Protein AF-A0A926ZP11-F1 (afdb_monomer)

Radius of gyration: 28.02 Å; Cα contacts (8 Å, |Δi|>4): 263; chains: 1; bounding box: 89×74×42 Å

pLDDT: mean 75.13, std 22.59, range [31.0, 98.06]

Mean predicted aligned error: 20.86 Å

Structure (mmCIF, N/CA/C/O backbone):
data_AF-A0A926ZP11-F1
#
_entry.id   AF-A0A926ZP11-F1
#
loop_
_atom_site.group_PDB
_atom_site.id
_atom_site.type_symbol
_atom_site.label_atom_id
_atom_site.label_alt_id
_atom_site.label_comp_id
_atom_site.label_asym_id
_atom_site.label_entity_id
_atom_site.label_seq_id
_atom_site.pdbx_PDB_ins_code
_atom_site.Cartn_x
_atom_site.Cartn_y
_atom_site.Cartn_z
_atom_site.occupancy
_atom_site.B_iso_or_equiv
_atom_site.auth_seq_id
_atom_site.auth_comp_id
_atom_sit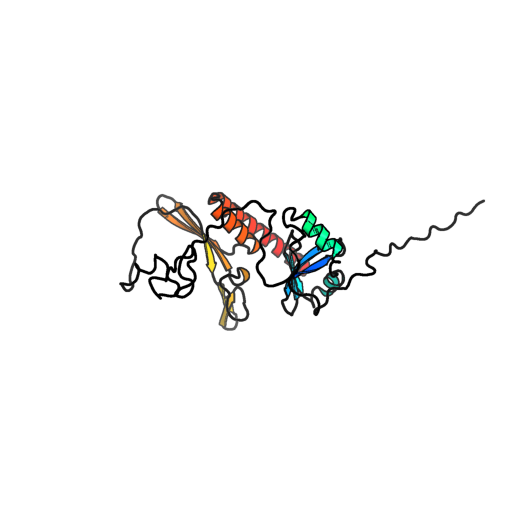e.auth_asym_id
_atom_site.auth_atom_id
_atom_site.pdbx_PDB_model_num
ATOM 1 N N . MET A 1 1 ? 50.397 -46.819 21.823 1.00 48.22 1 MET A N 1
ATOM 2 C CA . MET A 1 1 ? 49.937 -45.424 21.657 1.00 48.22 1 MET A CA 1
ATOM 3 C C . MET A 1 1 ? 49.108 -45.354 20.385 1.00 48.22 1 MET A C 1
ATOM 5 O O . MET A 1 1 ? 49.664 -45.323 19.297 1.00 48.22 1 MET A O 1
ATOM 9 N N . GLN A 1 2 ? 47.788 -45.465 20.533 1.00 38.56 2 GLN A N 1
ATOM 10 C CA . GLN A 1 2 ? 46.818 -45.358 19.441 1.00 38.56 2 GLN A CA 1
ATOM 11 C C . GLN A 1 2 ? 46.712 -43.885 19.020 1.00 38.56 2 GLN A C 1
ATOM 13 O O . GLN A 1 2 ? 46.548 -43.020 19.878 1.00 38.56 2 GLN A O 1
ATOM 18 N N . ARG A 1 3 ? 46.843 -43.594 17.721 1.00 47.97 3 ARG A N 1
ATOM 19 C CA . ARG A 1 3 ? 46.511 -42.285 17.143 1.00 47.97 3 ARG A CA 1
ATOM 20 C C . ARG A 1 3 ? 45.126 -42.387 16.513 1.00 47.97 3 ARG A C 1
ATOM 22 O O . ARG A 1 3 ? 44.893 -43.263 15.687 1.00 47.97 3 ARG A O 1
ATOM 29 N N . SER A 1 4 ? 44.233 -41.520 16.973 1.00 45.34 4 SER A N 1
ATOM 30 C CA . SER A 1 4 ? 42.847 -41.379 16.534 1.00 45.34 4 SER A CA 1
ATOM 31 C C . SER A 1 4 ? 42.739 -41.029 15.042 1.00 45.34 4 SER A C 1
ATOM 33 O O . SER A 1 4 ? 43.635 -40.355 14.525 1.00 45.34 4 SER A O 1
ATOM 35 N N . PRO A 1 5 ? 41.649 -41.414 14.351 1.00 51.47 5 PRO A N 1
ATOM 36 C CA . PRO A 1 5 ? 41.380 -40.963 12.993 1.00 51.47 5 PRO A CA 1
ATOM 37 C C . PRO A 1 5 ? 40.815 -39.536 12.988 1.00 51.47 5 PRO A C 1
ATOM 39 O O . PRO A 1 5 ? 40.089 -39.131 13.898 1.00 51.47 5 PRO A O 1
ATOM 42 N N . LEU A 1 6 ? 41.168 -38.792 11.942 1.00 44.34 6 LEU A N 1
ATOM 43 C CA . LEU A 1 6 ? 40.650 -37.465 11.629 1.00 44.34 6 LEU A CA 1
ATOM 44 C C . LEU A 1 6 ? 39.153 -37.553 11.306 1.00 44.34 6 LEU A C 1
ATOM 46 O O . LEU A 1 6 ? 38.731 -38.382 10.506 1.00 44.34 6 LEU A O 1
ATOM 50 N N . ILE A 1 7 ? 38.374 -36.690 11.954 1.00 46.78 7 ILE A N 1
ATOM 51 C CA . ILE A 1 7 ? 36.948 -36.486 11.703 1.00 46.78 7 ILE A CA 1
ATOM 52 C C . ILE A 1 7 ? 36.831 -35.715 10.385 1.00 46.78 7 ILE A C 1
ATOM 54 O O . ILE A 1 7 ? 37.244 -34.557 10.305 1.00 46.78 7 ILE A O 1
ATOM 58 N N . GLU A 1 8 ? 36.302 -36.367 9.351 1.00 43.06 8 GLU A N 1
ATOM 59 C CA . GLU A 1 8 ? 35.879 -35.703 8.121 1.00 43.06 8 GLU A CA 1
ATOM 60 C C . GLU A 1 8 ? 34.705 -34.768 8.426 1.00 43.06 8 GLU A C 1
ATOM 62 O O . GLU A 1 8 ? 33.684 -35.149 8.996 1.00 43.06 8 GLU A O 1
ATOM 67 N N . SER A 1 9 ? 34.896 -33.508 8.055 1.00 42.31 9 SER A N 1
ATOM 68 C CA . SER A 1 9 ? 33.895 -32.452 8.068 1.00 42.31 9 SER A CA 1
ATOM 69 C C . SER A 1 9 ? 32.812 -32.779 7.035 1.00 42.31 9 SER A C 1
ATOM 71 O O . SER A 1 9 ? 32.972 -32.493 5.846 1.00 42.31 9 SER A O 1
ATOM 73 N N . SER A 1 10 ? 31.706 -33.362 7.498 1.00 38.03 10 SER A N 1
ATOM 74 C CA . SER A 1 10 ? 30.470 -33.527 6.735 1.00 38.03 10 SER A CA 1
ATOM 75 C C . SER A 1 10 ? 29.995 -32.173 6.212 1.00 38.03 10 SER A C 1
ATOM 77 O O . SER A 1 10 ? 29.456 -31.348 6.947 1.00 38.03 10 SER A O 1
ATOM 79 N N . THR A 1 11 ? 30.213 -31.948 4.921 1.00 40.72 11 THR A N 1
ATOM 80 C CA . THR A 1 11 ? 29.603 -30.842 4.190 1.00 40.72 11 THR A CA 1
ATOM 81 C C . THR A 1 11 ? 28.136 -31.220 4.022 1.00 40.72 11 THR A C 1
ATOM 83 O O . THR A 1 11 ? 27.823 -32.166 3.305 1.00 40.72 11 THR A O 1
ATOM 86 N N . LEU A 1 12 ? 27.244 -30.558 4.760 1.00 37.84 12 LEU A N 1
ATOM 87 C CA . LEU A 1 12 ? 25.804 -30.694 4.570 1.00 37.84 12 LEU A CA 1
ATOM 88 C C . LEU A 1 12 ? 25.463 -30.129 3.190 1.00 37.84 12 LEU A C 1
ATOM 90 O O . LEU A 1 12 ? 25.371 -28.917 3.009 1.00 37.84 12 LEU A O 1
ATOM 94 N N . THR A 1 13 ? 25.316 -31.016 2.214 1.00 45.75 13 THR A N 1
ATOM 95 C CA . THR A 1 13 ? 24.686 -30.711 0.933 1.00 45.75 13 THR A CA 1
ATOM 96 C C . THR A 1 13 ? 23.211 -30.386 1.211 1.00 45.75 13 THR A C 1
ATOM 98 O O . THR A 1 13 ? 22.514 -31.240 1.764 1.00 45.75 13 THR A O 1
ATOM 101 N N . PRO A 1 14 ? 22.707 -29.176 0.908 1.00 43.25 14 PRO A N 1
ATOM 102 C CA . PRO A 1 14 ? 21.290 -28.876 1.075 1.00 43.25 14 PRO A CA 1
ATOM 103 C C . PRO A 1 14 ? 20.476 -29.709 0.075 1.00 43.25 14 PRO A C 1
ATOM 105 O O . PRO A 1 14 ? 20.790 -29.746 -1.112 1.00 43.25 14 PRO A O 1
ATOM 108 N N . CYS A 1 15 ? 19.432 -30.380 0.563 1.00 38.91 15 CYS A N 1
ATOM 109 C CA . CYS A 1 15 ? 18.591 -31.355 -0.145 1.00 38.91 15 CYS A CA 1
ATOM 110 C C . CYS A 1 15 ? 17.720 -30.784 -1.296 1.00 38.91 15 CYS A C 1
ATOM 112 O O . CYS A 1 15 ? 16.661 -31.334 -1.595 1.00 38.91 15 CYS A O 1
ATOM 114 N N . VAL A 1 16 ? 18.123 -29.700 -1.966 1.00 51.38 16 VAL A N 1
ATOM 115 C CA . VAL A 1 16 ? 17.329 -29.009 -3.007 1.00 51.38 16 VAL A CA 1
ATOM 116 C C . VAL A 1 16 ? 17.658 -29.549 -4.408 1.00 51.38 16 VAL A C 1
ATOM 118 O O . VAL A 1 16 ? 17.896 -28.799 -5.346 1.00 51.38 16 VAL A O 1
ATOM 121 N N . GLU A 1 17 ? 17.732 -30.870 -4.578 1.00 52.06 17 GLU A N 1
ATOM 122 C CA . GLU A 1 17 ? 18.332 -31.443 -5.797 1.00 52.06 17 GLU A CA 1
ATOM 123 C C . GLU A 1 17 ? 17.379 -31.601 -6.996 1.00 52.06 17 GLU A C 1
ATOM 125 O O . GLU A 1 17 ? 17.823 -32.018 -8.056 1.00 52.06 17 GLU A O 1
ATOM 130 N N . ASN A 1 18 ? 16.088 -31.249 -6.899 1.00 63.31 18 ASN A N 1
ATOM 131 C CA . ASN A 1 18 ? 15.135 -31.497 -8.001 1.00 63.31 18 ASN A CA 1
ATOM 132 C C . ASN A 1 18 ? 14.057 -30.423 -8.220 1.00 63.31 18 ASN A C 1
ATOM 134 O O . ASN A 1 18 ? 13.017 -30.706 -8.817 1.00 63.31 18 ASN A O 1
ATOM 138 N N . GLN A 1 19 ? 14.258 -29.193 -7.750 1.00 79.88 19 GLN A N 1
ATOM 139 C CA . GLN A 1 19 ? 13.258 -28.142 -7.945 1.00 79.88 19 GLN A CA 1
ATOM 140 C C . GLN A 1 19 ? 13.632 -27.219 -9.103 1.00 79.88 19 GLN A C 1
ATOM 142 O O . GLN A 1 19 ? 14.789 -26.850 -9.287 1.00 79.88 19 GLN A O 1
ATOM 147 N N . SER A 1 20 ? 12.636 -26.864 -9.917 1.00 90.62 20 SER A N 1
ATOM 148 C CA . SER A 1 20 ? 12.850 -25.969 -11.054 1.00 90.62 20 SER A CA 1
ATOM 149 C C . SER A 1 20 ? 13.050 -24.539 -10.546 1.00 90.62 20 SER A C 1
ATOM 151 O O . SER A 1 20 ? 12.167 -24.043 -9.846 1.00 90.62 20 SER A O 1
ATOM 153 N N . PRO A 1 21 ? 14.151 -23.852 -10.894 1.00 95.12 21 PRO A N 1
ATOM 154 C CA . PRO A 1 21 ? 14.383 -22.485 -10.445 1.00 95.12 21 PRO A CA 1
ATOM 155 C C . PRO A 1 21 ? 13.343 -21.526 -11.030 1.00 95.12 21 PRO A C 1
ATOM 157 O O . PRO A 1 21 ? 12.790 -21.749 -12.118 1.00 95.12 21 PRO A O 1
ATOM 160 N N . VAL A 1 22 ? 13.087 -20.428 -10.324 1.00 96.38 22 VAL A N 1
ATOM 161 C CA . VAL A 1 22 ? 12.205 -19.368 -10.823 1.00 96.38 22 VAL A CA 1
ATOM 162 C C . VAL A 1 22 ? 12.922 -18.584 -11.928 1.00 96.38 22 VAL A C 1
ATOM 164 O O . VAL A 1 22 ? 14.026 -18.076 -11.765 1.00 96.38 22 VAL A O 1
ATOM 167 N N . THR A 1 23 ? 12.283 -18.481 -13.089 1.00 96.12 23 THR A N 1
ATOM 168 C CA . THR A 1 23 ? 12.785 -17.806 -14.289 1.00 96.12 23 THR A CA 1
ATOM 169 C C . THR A 1 23 ? 11.733 -16.846 -14.834 1.00 96.12 23 THR A C 1
ATOM 171 O O . THR A 1 23 ? 10.536 -16.981 -14.572 1.00 96.12 23 THR A O 1
ATOM 174 N N . ARG A 1 24 ? 12.149 -15.901 -15.685 1.00 94.81 24 ARG A N 1
ATOM 175 C CA . ARG A 1 24 ? 11.224 -14.952 -16.335 1.00 94.81 24 ARG A CA 1
ATOM 176 C C . ARG A 1 24 ? 10.078 -15.640 -17.092 1.00 94.81 24 ARG A C 1
ATOM 178 O O . ARG A 1 24 ? 8.993 -15.077 -17.184 1.00 94.81 24 ARG A O 1
ATOM 185 N N . ALA A 1 25 ? 10.310 -16.842 -17.625 1.00 93.56 25 ALA A N 1
ATOM 186 C CA . ALA A 1 25 ? 9.325 -17.584 -18.410 1.00 93.56 25 ALA A CA 1
ATOM 187 C C . ALA A 1 25 ? 8.283 -18.324 -17.550 1.00 93.56 25 ALA A C 1
ATOM 189 O O . ALA A 1 25 ? 7.142 -18.496 -17.989 1.00 93.56 25 ALA A O 1
ATOM 190 N N . ASN A 1 26 ? 8.663 -18.771 -16.347 1.00 94.19 26 ASN A N 1
ATOM 191 C CA . ASN A 1 26 ? 7.790 -19.553 -15.466 1.00 94.19 26 ASN A CA 1
ATOM 192 C C . ASN A 1 26 ? 7.164 -18.731 -14.324 1.00 94.19 26 ASN A C 1
ATOM 194 O O . ASN A 1 26 ? 6.196 -19.191 -13.729 1.00 94.19 26 ASN A O 1
ATOM 198 N N . ALA A 1 27 ? 7.633 -17.504 -14.074 1.00 94.56 27 ALA A N 1
ATOM 199 C CA . ALA A 1 27 ? 7.081 -16.592 -13.073 1.00 94.56 27 ALA A CA 1
ATOM 200 C C . ALA A 1 27 ? 5.728 -15.989 -13.502 1.00 94.56 27 ALA A C 1
ATOM 202 O O . ALA A 1 27 ? 5.611 -14.796 -13.785 1.00 94.56 27 ALA A O 1
ATOM 203 N N . LYS A 1 28 ? 4.687 -16.816 -13.605 1.00 95.88 28 LYS A N 1
ATOM 204 C CA . LYS A 1 28 ? 3.332 -16.400 -13.995 1.00 95.88 28 LYS A CA 1
ATOM 205 C C . LYS A 1 28 ? 2.457 -16.198 -12.762 1.00 95.88 28 LYS A C 1
ATOM 207 O O . LYS A 1 28 ? 2.648 -16.879 -11.757 1.00 95.88 28 LYS A O 1
ATOM 212 N N . ALA A 1 29 ? 1.471 -15.308 -12.857 1.00 94.75 29 ALA A N 1
ATOM 213 C CA . ALA A 1 29 ? 0.470 -15.161 -11.805 1.00 94.75 29 ALA A CA 1
ATOM 214 C C . ALA A 1 29 ? -0.221 -16.511 -11.519 1.00 94.75 29 ALA A C 1
ATOM 216 O O . ALA A 1 29 ? -0.525 -17.256 -12.451 1.00 94.75 29 ALA A O 1
ATOM 217 N N . GLY A 1 30 ? -0.421 -16.832 -10.242 1.00 93.12 30 GLY A N 1
ATOM 218 C CA . GLY A 1 30 ? -0.944 -18.116 -9.771 1.00 93.12 30 GLY A CA 1
ATOM 219 C C . GLY A 1 30 ? 0.110 -19.213 -9.571 1.00 93.12 30 GLY A C 1
ATOM 220 O O . GLY A 1 30 ? -0.230 -20.298 -9.110 1.00 93.12 30 GLY A O 1
ATOM 221 N N . THR A 1 31 ? 1.381 -18.961 -9.897 1.00 95.69 31 THR A N 1
ATOM 222 C CA . THR A 1 31 ? 2.456 -19.947 -9.697 1.00 95.69 31 THR A CA 1
ATOM 223 C C . THR A 1 31 ? 2.900 -19.955 -8.240 1.00 95.69 31 THR A C 1
ATOM 225 O O . THR A 1 31 ? 3.228 -18.902 -7.692 1.00 95.69 31 THR A O 1
ATOM 228 N N . TYR A 1 32 ? 2.949 -21.140 -7.634 1.00 96.75 32 TYR A N 1
ATOM 229 C CA . TYR A 1 32 ? 3.482 -21.327 -6.289 1.00 96.75 32 TYR A CA 1
ATOM 230 C C . TYR A 1 32 ? 4.999 -21.477 -6.326 1.00 96.75 32 TYR A C 1
ATOM 232 O O . TYR A 1 32 ? 5.550 -22.193 -7.167 1.00 96.75 32 TYR A O 1
ATOM 240 N N . ILE A 1 33 ? 5.668 -20.809 -5.397 1.00 97.31 33 ILE A N 1
ATOM 241 C CA . ILE A 1 33 ? 7.117 -20.837 -5.234 1.00 97.31 33 ILE A CA 1
ATOM 242 C C . ILE A 1 33 ? 7.471 -21.096 -3.775 1.00 97.31 33 ILE A C 1
ATOM 244 O O . ILE A 1 33 ? 6.656 -20.851 -2.885 1.00 97.31 33 ILE A O 1
ATOM 248 N N . ILE A 1 34 ? 8.687 -21.570 -3.542 1.00 96.50 34 ILE A N 1
ATOM 249 C CA . ILE A 1 34 ? 9.264 -21.682 -2.209 1.00 96.50 34 ILE A CA 1
ATOM 250 C C . ILE A 1 34 ? 10.595 -20.945 -2.120 1.00 96.50 34 ILE A C 1
ATOM 252 O O . ILE A 1 34 ? 11.277 -20.756 -3.131 1.00 96.50 34 ILE A O 1
ATOM 256 N N . ASP A 1 35 ? 10.940 -20.518 -0.910 1.00 95.25 35 ASP A N 1
ATOM 257 C CA . ASP A 1 35 ? 12.260 -19.980 -0.587 1.00 95.25 35 ASP A CA 1
ATOM 258 C C . ASP A 1 35 ? 13.198 -21.066 -0.024 1.00 95.25 35 ASP A C 1
ATOM 260 O O . ASP A 1 35 ? 12.814 -22.221 0.173 1.00 95.25 35 ASP A O 1
ATOM 264 N N . ASN A 1 36 ? 14.436 -20.676 0.289 1.00 91.31 36 ASN A N 1
ATOM 265 C CA . ASN A 1 36 ? 15.428 -21.548 0.932 1.00 91.31 36 ASN A CA 1
ATOM 266 C C . ASN A 1 36 ? 15.005 -22.056 2.324 1.00 91.31 36 ASN A C 1
ATOM 268 O O . ASN A 1 36 ? 15.626 -22.978 2.849 1.00 91.31 36 ASN A O 1
ATOM 272 N N . SER A 1 37 ? 13.990 -21.440 2.932 1.00 91.25 37 SER A N 1
ATOM 273 C CA . SER A 1 37 ? 13.428 -21.822 4.228 1.00 91.25 37 SER A CA 1
ATOM 274 C C . SER A 1 37 ? 12.195 -22.722 4.081 1.00 91.25 37 SER A C 1
ATOM 276 O O . SER A 1 37 ? 11.518 -22.972 5.075 1.00 91.25 37 SER A O 1
ATOM 278 N N . GLU A 1 38 ? 11.879 -23.169 2.858 1.00 89.75 38 GLU A N 1
ATOM 279 C CA . GLU A 1 38 ? 10.673 -23.933 2.504 1.00 89.75 38 GLU A CA 1
ATOM 280 C C . GLU A 1 38 ? 9.349 -23.204 2.802 1.00 89.75 38 GLU A C 1
ATOM 282 O O . GLU A 1 38 ? 8.284 -23.819 2.886 1.00 89.75 38 GLU A O 1
ATOM 287 N N . SER A 1 39 ? 9.383 -21.877 2.926 1.00 92.38 39 SER A N 1
ATOM 288 C CA . SER A 1 39 ? 8.174 -21.060 3.033 1.00 92.38 39 SER A CA 1
ATOM 289 C C . SER A 1 39 ? 7.462 -21.050 1.689 1.00 92.38 39 SER A C 1
ATOM 291 O O . SER A 1 39 ? 8.106 -20.872 0.661 1.00 92.38 39 SER A O 1
ATOM 293 N N . LEU A 1 40 ? 6.138 -21.214 1.678 1.00 94.94 40 LEU A N 1
ATOM 294 C CA . LEU A 1 40 ? 5.341 -21.187 0.452 1.00 94.94 40 LEU A CA 1
ATOM 295 C C . LEU A 1 40 ? 4.867 -19.763 0.143 1.00 94.94 40 LEU A C 1
ATOM 297 O O . LEU A 1 40 ? 4.352 -19.068 1.017 1.00 94.94 40 LEU A O 1
ATOM 301 N N . GLY A 1 41 ? 4.986 -19.355 -1.116 1.00 96.44 41 GLY A N 1
ATOM 302 C CA . GLY A 1 41 ? 4.420 -18.114 -1.633 1.00 96.44 41 GLY A CA 1
ATOM 303 C C . GLY A 1 41 ? 3.722 -18.323 -2.972 1.00 96.44 41 GLY A C 1
ATOM 304 O O . GLY A 1 41 ? 3.966 -19.306 -3.672 1.00 96.44 41 GLY A O 1
ATOM 305 N N . ILE A 1 42 ? 2.850 -17.389 -3.345 1.00 97.31 42 ILE A N 1
ATOM 306 C CA . ILE A 1 42 ? 2.179 -17.372 -4.648 1.00 97.31 42 ILE A CA 1
ATOM 307 C C . ILE A 1 42 ? 2.513 -16.090 -5.404 1.00 97.31 42 ILE A C 1
ATOM 309 O O . ILE A 1 42 ? 2.416 -14.982 -4.876 1.00 97.31 42 ILE A O 1
ATOM 313 N N . ILE A 1 43 ? 2.898 -16.223 -6.671 1.00 97.38 43 ILE A N 1
ATOM 314 C CA . ILE A 1 43 ? 3.099 -15.070 -7.547 1.00 97.38 43 ILE A CA 1
ATOM 315 C C . ILE A 1 43 ? 1.725 -14.473 -7.859 1.00 97.38 43 ILE A C 1
ATOM 317 O O . ILE A 1 43 ? 0.927 -15.086 -8.564 1.00 97.38 43 ILE A O 1
ATOM 321 N N . LYS A 1 44 ? 1.437 -13.267 -7.370 1.00 96.50 44 LYS A N 1
ATOM 322 C CA . LYS A 1 44 ? 0.176 -12.561 -7.658 1.00 96.50 44 LYS A CA 1
ATOM 323 C C . LYS A 1 44 ? 0.211 -11.839 -8.991 1.00 96.50 44 LYS A C 1
ATOM 325 O O . LYS A 1 44 ? -0.788 -11.802 -9.702 1.00 96.50 44 LYS A O 1
ATOM 330 N N . GLN A 1 45 ? 1.361 -11.267 -9.338 1.00 94.56 45 GLN A N 1
ATOM 331 C CA . GLN A 1 45 ? 1.487 -10.432 -10.525 1.00 94.56 45 GLN A CA 1
ATOM 332 C C . GLN A 1 45 ? 2.886 -10.528 -11.130 1.00 94.56 45 GLN A C 1
ATOM 334 O O . GLN A 1 45 ? 3.884 -10.481 -10.415 1.00 94.56 45 GLN A O 1
ATOM 339 N N . ASN A 1 46 ? 2.958 -10.607 -12.459 1.00 94.31 46 ASN A N 1
ATOM 340 C CA . ASN A 1 46 ? 4.195 -10.433 -13.218 1.00 94.31 46 ASN A CA 1
ATOM 341 C C . ASN A 1 46 ? 4.221 -9.009 -13.800 1.00 94.31 46 ASN A C 1
ATOM 343 O O . ASN A 1 46 ? 3.257 -8.584 -14.436 1.00 94.31 46 ASN A O 1
ATOM 347 N N . LEU A 1 47 ? 5.304 -8.271 -13.552 1.00 92.81 47 LEU A N 1
ATOM 348 C CA . LEU A 1 47 ? 5.479 -6.863 -13.930 1.00 92.81 47 LEU A CA 1
ATOM 349 C C . LEU A 1 47 ? 6.399 -6.680 -15.155 1.00 92.81 47 LEU A C 1
ATOM 351 O O . LEU A 1 47 ? 6.735 -5.556 -15.518 1.00 92.81 47 LEU A O 1
ATOM 355 N N . GLY A 1 48 ? 6.877 -7.767 -15.765 1.00 92.25 48 GLY A N 1
ATOM 356 C CA . GLY A 1 48 ? 7.869 -7.762 -16.846 1.00 92.25 48 GLY A CA 1
ATOM 357 C C . GLY A 1 48 ? 9.304 -7.554 -16.349 1.00 92.25 48 GLY A C 1
ATOM 358 O O . GLY A 1 48 ? 10.180 -8.366 -16.638 1.00 92.25 48 GLY A O 1
ATOM 359 N N . PHE A 1 49 ? 9.546 -6.518 -15.540 1.00 93.38 49 PHE A N 1
ATOM 360 C CA . PHE A 1 49 ? 10.847 -6.251 -14.897 1.00 93.38 49 PHE A CA 1
ATOM 361 C C . PHE A 1 49 ? 11.018 -6.955 -13.537 1.00 93.38 49 PHE A C 1
ATOM 363 O O . PHE A 1 49 ? 12.089 -6.913 -12.931 1.00 93.38 49 PHE A O 1
ATOM 370 N N . GLY A 1 50 ? 9.971 -7.620 -13.058 1.00 95.88 50 GLY A N 1
ATOM 371 C CA . GLY A 1 50 ? 9.930 -8.288 -11.766 1.00 95.88 50 GLY A CA 1
ATOM 372 C C . GLY A 1 50 ? 8.602 -9.005 -11.559 1.00 95.88 50 GLY A C 1
ATOM 373 O O . GLY A 1 50 ? 7.817 -9.155 -12.499 1.00 95.88 50 GLY A O 1
ATOM 374 N N . PHE A 1 51 ? 8.334 -9.426 -10.331 1.00 98.06 51 PHE A N 1
ATOM 375 C CA . PHE A 1 51 ? 7.077 -10.060 -9.948 1.00 98.06 51 PHE A CA 1
ATOM 376 C C . PHE A 1 51 ? 6.758 -9.808 -8.471 1.00 98.06 51 PHE A C 1
ATOM 378 O O . PHE A 1 51 ? 7.642 -9.521 -7.664 1.00 98.06 51 PHE A O 1
ATOM 385 N N . VAL A 1 52 ? 5.473 -9.885 -8.133 1.00 97.25 52 VAL A N 1
ATOM 386 C CA . VAL A 1 52 ? 4.952 -9.721 -6.772 1.00 97.25 52 VAL A CA 1
ATOM 387 C C . VAL A 1 52 ? 4.576 -11.089 -6.225 1.00 97.25 52 VAL A C 1
ATOM 389 O O . VAL A 1 52 ? 3.829 -11.823 -6.877 1.00 97.25 52 VAL A O 1
ATOM 392 N N . VAL A 1 53 ? 5.079 -11.417 -5.038 1.00 97.88 53 VAL A N 1
ATOM 393 C CA . VAL A 1 53 ? 4.810 -12.667 -4.323 1.00 97.88 53 VAL A CA 1
ATOM 394 C C . VAL A 1 53 ? 4.074 -12.351 -3.034 1.00 97.88 53 VAL A C 1
ATOM 396 O O . VAL A 1 53 ? 4.488 -11.474 -2.276 1.00 97.88 53 VAL A O 1
ATOM 399 N N . ASP A 1 54 ? 3.009 -13.095 -2.782 1.00 96.56 54 ASP A N 1
ATOM 400 C CA . ASP A 1 54 ? 2.316 -13.133 -1.503 1.00 96.56 54 ASP A CA 1
ATOM 401 C C . ASP A 1 54 ? 2.750 -14.383 -0.745 1.00 96.56 54 ASP A C 1
ATOM 403 O O . ASP A 1 54 ? 2.523 -15.506 -1.193 1.00 96.56 54 ASP A O 1
ATOM 407 N N . TRP A 1 55 ? 3.424 -14.171 0.381 1.00 94.94 55 TRP A N 1
ATOM 408 C CA . TRP A 1 55 ? 3.915 -15.223 1.269 1.00 94.94 55 TRP A CA 1
ATOM 409 C C . TRP A 1 55 ? 2.915 -15.542 2.385 1.00 94.94 55 TRP A C 1
ATOM 411 O O . TRP A 1 55 ? 3.312 -16.031 3.443 1.00 94.94 55 TRP A O 1
ATOM 421 N N . PHE A 1 56 ? 1.640 -15.169 2.212 1.00 88.81 56 PHE A N 1
ATOM 422 C CA . PHE A 1 56 ? 0.516 -15.346 3.148 1.00 88.81 56 PHE A CA 1
ATOM 423 C C . PHE A 1 56 ? 0.654 -14.622 4.499 1.00 88.81 56 PHE A C 1
ATOM 425 O O . PHE A 1 56 ? -0.310 -14.480 5.245 1.00 88.81 56 PHE A O 1
ATOM 432 N N . SER A 1 57 ? 1.846 -14.122 4.807 1.00 86.81 57 SER A N 1
ATOM 433 C CA . SER A 1 57 ? 2.164 -13.251 5.937 1.00 86.81 57 SER A CA 1
ATOM 434 C C . SER A 1 57 ? 2.449 -11.817 5.491 1.00 86.81 57 SER A C 1
ATOM 436 O O . SER A 1 57 ? 2.309 -10.871 6.266 1.00 86.81 57 SER A O 1
ATOM 438 N N . SER A 1 58 ? 2.910 -11.658 4.250 1.00 90.19 58 SER A N 1
ATOM 439 C CA . SER A 1 58 ? 3.414 -10.405 3.705 1.00 90.19 58 SER A CA 1
ATOM 440 C C . SER A 1 58 ? 3.556 -10.489 2.187 1.00 90.19 58 SER A C 1
ATOM 442 O O . SER A 1 58 ? 3.740 -11.564 1.617 1.00 90.19 58 SER A O 1
ATOM 444 N N . GLU A 1 59 ? 3.483 -9.330 1.540 1.00 95.19 59 GLU A N 1
ATOM 445 C CA . GLU A 1 59 ? 3.630 -9.194 0.095 1.00 95.19 59 GLU A CA 1
ATOM 446 C C . GLU A 1 59 ? 4.979 -8.538 -0.224 1.00 95.19 59 GLU A C 1
ATOM 448 O O . GLU A 1 59 ? 5.328 -7.500 0.347 1.00 95.19 59 GLU A O 1
ATOM 453 N N . PHE A 1 60 ? 5.737 -9.137 -1.142 1.00 96.56 60 PHE A N 1
ATOM 454 C CA . PHE A 1 60 ? 7.050 -8.653 -1.563 1.00 96.56 60 PHE A CA 1
ATOM 455 C C . PHE A 1 60 ? 7.140 -8.539 -3.083 1.00 96.56 60 PHE A C 1
ATOM 457 O O . PHE A 1 60 ? 6.594 -9.350 -3.826 1.00 96.56 60 PHE A O 1
ATOM 464 N N . THR A 1 61 ? 7.860 -7.521 -3.557 1.00 97.38 61 THR A N 1
ATOM 465 C CA . THR A 1 61 ? 8.154 -7.327 -4.982 1.00 97.38 61 THR A CA 1
ATOM 466 C C . THR A 1 61 ? 9.619 -7.637 -5.253 1.00 97.38 61 THR A C 1
ATOM 468 O O . THR A 1 61 ? 10.494 -6.964 -4.708 1.00 97.38 61 THR A O 1
ATOM 471 N N . TYR A 1 62 ? 9.867 -8.602 -6.135 1.00 96.94 62 TYR A N 1
ATOM 472 C CA . TYR A 1 62 ? 11.196 -8.990 -6.597 1.00 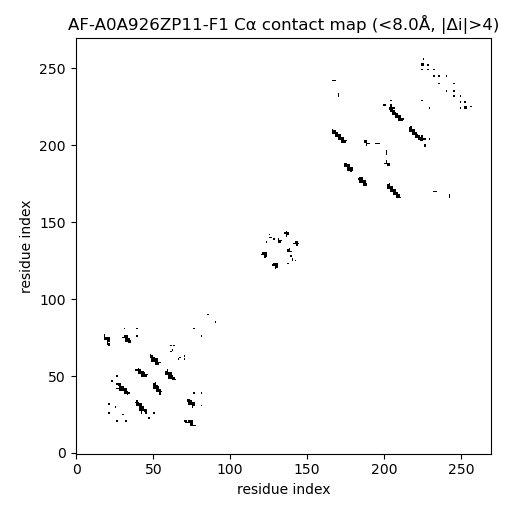96.94 62 TYR A CA 1
ATOM 473 C C . TYR A 1 62 ? 11.464 -8.393 -7.975 1.00 96.94 62 TYR A C 1
ATOM 475 O O . TYR A 1 62 ? 10.641 -8.509 -8.884 1.00 96.94 62 TYR A O 1
ATOM 483 N N . ASN A 1 63 ? 12.613 -7.750 -8.141 1.00 97.56 63 ASN A N 1
ATOM 484 C CA . ASN A 1 63 ? 13.094 -7.210 -9.406 1.00 97.56 63 ASN A CA 1
ATOM 485 C C . ASN A 1 63 ? 14.205 -8.113 -9.962 1.00 97.56 63 ASN A C 1
ATOM 487 O O . ASN A 1 63 ? 15.163 -8.408 -9.255 1.00 97.56 63 ASN A O 1
ATOM 491 N N . TRP A 1 64 ? 14.104 -8.515 -11.233 1.00 94.81 64 TRP A N 1
ATOM 492 C CA . TRP A 1 64 ? 15.034 -9.482 -11.837 1.00 94.81 64 TRP A CA 1
ATOM 493 C C . TRP A 1 64 ? 16.495 -9.030 -11.864 1.00 94.81 64 TRP A C 1
ATOM 495 O O . TRP A 1 64 ? 17.373 -9.880 -11.914 1.00 94.81 64 TRP A O 1
ATOM 505 N N . GLU A 1 65 ? 16.748 -7.723 -11.922 1.00 94.06 65 GLU A N 1
ATOM 506 C CA . GLU A 1 65 ? 18.101 -7.164 -12.031 1.00 94.06 65 GLU A CA 1
ATOM 507 C C . GLU A 1 65 ? 18.681 -6.802 -10.667 1.00 94.06 65 GLU A C 1
ATOM 509 O O . GLU A 1 65 ? 19.872 -6.972 -10.441 1.00 94.06 65 GLU A O 1
ATOM 514 N N . ARG A 1 66 ? 17.844 -6.296 -9.755 1.00 96.44 66 ARG A N 1
ATOM 515 C CA . ARG A 1 66 ? 18.283 -5.875 -8.417 1.00 96.44 66 ARG A CA 1
ATOM 516 C C . ARG A 1 66 ? 18.380 -7.040 -7.434 1.00 96.44 66 ARG A C 1
ATOM 518 O O . ARG A 1 66 ? 19.242 -7.019 -6.564 1.00 96.44 66 ARG A O 1
ATOM 525 N N . ASP A 1 67 ? 17.474 -8.008 -7.547 1.00 96.62 67 ASP A N 1
ATOM 526 C CA . ASP A 1 67 ? 17.264 -9.059 -6.550 1.00 96.62 67 ASP A CA 1
ATOM 527 C C . ASP A 1 67 ? 17.666 -10.448 -7.098 1.00 96.62 67 ASP A C 1
ATOM 529 O O . ASP A 1 67 ? 17.148 -11.469 -6.650 1.00 96.62 67 ASP A O 1
ATOM 533 N N . ASP A 1 68 ? 18.581 -10.503 -8.075 1.00 94.94 68 ASP A N 1
ATOM 534 C CA . ASP A 1 68 ? 18.988 -11.713 -8.808 1.00 94.94 68 ASP A CA 1
ATOM 535 C C . ASP A 1 68 ? 19.476 -12.849 -7.893 1.00 94.94 68 ASP A C 1
ATOM 537 O O . ASP A 1 68 ? 19.061 -13.997 -8.054 1.00 94.94 68 ASP A O 1
ATOM 541 N N . GLN A 1 69 ? 20.285 -12.527 -6.882 1.00 93.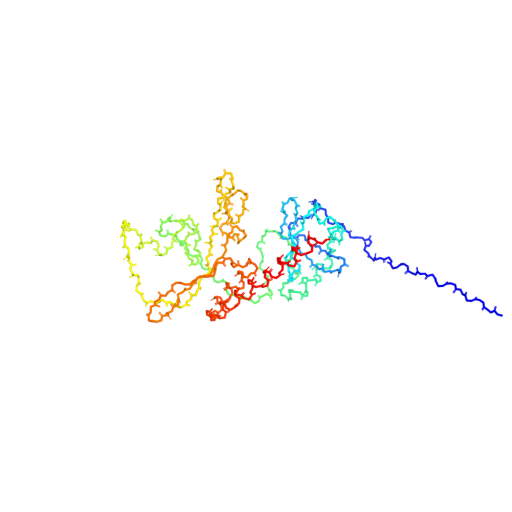62 69 GLN A N 1
ATOM 542 C CA . GLN A 1 69 ? 20.789 -13.493 -5.902 1.00 93.62 69 GLN A CA 1
ATOM 543 C C . GLN A 1 69 ? 19.677 -14.067 -5.023 1.00 93.62 69 GLN A C 1
ATOM 545 O O . GLN A 1 69 ? 19.702 -15.248 -4.683 1.00 93.62 69 GLN A O 1
ATOM 550 N N . ILE A 1 70 ? 18.689 -13.244 -4.659 1.00 95.19 70 ILE A N 1
ATOM 551 C CA . ILE A 1 70 ? 17.555 -13.688 -3.841 1.00 95.19 70 ILE A CA 1
ATOM 552 C C . ILE A 1 70 ? 16.648 -14.581 -4.686 1.00 95.19 70 ILE A C 1
ATOM 554 O O . ILE A 1 70 ? 16.258 -15.656 -4.245 1.00 95.19 70 ILE A O 1
ATOM 558 N N . ILE A 1 71 ? 16.366 -14.160 -5.921 1.00 96.88 71 ILE A N 1
ATOM 559 C CA . ILE A 1 71 ? 15.557 -14.912 -6.883 1.00 96.88 71 ILE A CA 1
ATOM 560 C C . ILE A 1 71 ? 16.207 -16.258 -7.223 1.00 96.88 71 ILE A C 1
ATOM 562 O O . ILE A 1 71 ? 15.493 -17.242 -7.391 1.00 96.88 71 ILE A O 1
ATOM 566 N N . ALA A 1 72 ? 17.540 -16.336 -7.275 1.00 94.00 72 ALA A N 1
ATOM 567 C CA . ALA A 1 72 ? 18.261 -17.591 -7.486 1.00 94.00 72 ALA A CA 1
ATOM 568 C C . ALA A 1 72 ? 18.029 -18.622 -6.364 1.00 94.00 72 ALA A C 1
ATOM 570 O O . ALA A 1 72 ? 18.158 -19.819 -6.608 1.00 94.00 72 ALA A O 1
ATOM 571 N N . GLY A 1 73 ? 17.665 -18.169 -5.159 1.00 94.62 73 GLY A N 1
ATOM 572 C CA . GLY A 1 73 ? 17.242 -19.021 -4.044 1.00 94.62 73 GLY A CA 1
ATOM 573 C C . GLY A 1 73 ? 15.749 -19.364 -4.039 1.00 94.62 73 GLY A C 1
ATOM 574 O O . GLY A 1 73 ? 15.281 -19.993 -3.094 1.00 94.62 73 GLY A O 1
ATOM 575 N N . LEU A 1 74 ? 14.986 -18.930 -5.047 1.00 96.62 74 LEU A N 1
ATOM 576 C CA . LEU A 1 74 ? 13.571 -19.261 -5.189 1.00 96.62 74 LEU A CA 1
ATOM 577 C C . LEU A 1 74 ? 13.388 -20.410 -6.180 1.00 96.62 74 LEU A C 1
ATOM 579 O O . LEU A 1 74 ? 13.962 -20.422 -7.275 1.00 96.62 74 LEU A O 1
ATOM 583 N N . ALA A 1 75 ? 12.506 -21.338 -5.832 1.00 97.00 75 ALA A N 1
ATOM 584 C CA . ALA A 1 75 ? 12.172 -22.478 -6.672 1.00 97.00 75 ALA A CA 1
ATOM 585 C C . ALA A 1 75 ? 10.659 -22.623 -6.849 1.00 97.00 75 ALA A C 1
ATOM 587 O O . ALA A 1 75 ? 9.872 -22.184 -6.015 1.00 97.00 75 ALA A O 1
ATOM 588 N N . ILE A 1 76 ? 10.235 -23.233 -7.954 1.00 96.69 76 ILE A N 1
ATOM 589 C CA . ILE A 1 76 ? 8.833 -23.584 -8.183 1.00 96.69 76 ILE A CA 1
ATOM 590 C C . ILE A 1 76 ? 8.432 -24.647 -7.162 1.00 96.69 76 ILE A C 1
ATOM 592 O O . ILE A 1 76 ? 9.071 -25.698 -7.070 1.00 96.69 76 ILE A O 1
ATOM 596 N N . ALA A 1 77 ? 7.358 -24.374 -6.422 1.00 95.19 77 ALA A N 1
ATOM 597 C CA . ALA A 1 77 ? 6.879 -25.271 -5.388 1.00 95.19 77 ALA A CA 1
ATOM 598 C C . ALA A 1 77 ? 6.431 -26.603 -6.017 1.00 95.19 77 ALA A C 1
ATOM 600 O O . ALA A 1 77 ? 5.625 -26.602 -6.956 1.00 95.19 77 ALA A O 1
ATOM 601 N N . PRO A 1 78 ? 6.911 -27.753 -5.522 1.00 92.31 78 PRO A N 1
ATOM 602 C CA . PRO A 1 78 ? 6.424 -29.041 -5.984 1.00 92.31 78 PRO A CA 1
ATOM 603 C C . PRO A 1 78 ? 4.952 -29.235 -5.592 1.00 92.31 78 PRO A C 1
ATOM 605 O O . PRO A 1 78 ? 4.513 -28.823 -4.519 1.00 92.31 78 PRO A O 1
ATOM 608 N N . GLN A 1 79 ? 4.189 -29.903 -6.462 1.00 87.44 79 GLN A N 1
ATOM 609 C CA . GLN A 1 79 ? 2.727 -29.989 -6.354 1.00 87.44 79 GLN A CA 1
ATOM 610 C C . GLN A 1 79 ? 2.236 -30.548 -5.007 1.00 87.44 79 GLN A C 1
ATOM 612 O O . GLN A 1 79 ? 1.267 -30.040 -4.454 1.00 87.44 79 GLN A O 1
ATOM 617 N N . HIS A 1 80 ? 2.945 -31.523 -4.434 1.00 88.50 80 HIS A N 1
ATOM 618 C CA . HIS A 1 80 ? 2.583 -32.117 -3.144 1.00 88.50 80 HIS A CA 1
ATOM 619 C C . HIS A 1 80 ? 2.653 -31.122 -1.968 1.00 88.50 80 HIS A C 1
ATOM 621 O O . HIS A 1 80 ? 1.890 -31.258 -1.015 1.00 88.50 80 HIS A O 1
ATOM 627 N N . LEU A 1 81 ? 3.539 -30.114 -2.015 1.00 88.38 81 LEU A N 1
ATOM 628 C CA . LEU A 1 81 ? 3.593 -29.066 -0.985 1.00 88.38 81 LEU A CA 1
ATOM 629 C C . LEU A 1 81 ? 2.431 -28.086 -1.130 1.00 88.38 81 LEU A C 1
ATOM 631 O O . LEU A 1 81 ? 1.870 -27.647 -0.129 1.00 88.38 81 LEU A O 1
ATOM 635 N N . VAL A 1 82 ? 2.053 -27.776 -2.371 1.00 90.38 82 VAL A N 1
ATOM 636 C CA . VAL A 1 82 ? 0.897 -26.921 -2.658 1.00 90.38 82 VAL A CA 1
ATOM 637 C C . VAL A 1 82 ? -0.388 -27.590 -2.173 1.00 90.38 82 VAL A C 1
ATOM 639 O O . VAL A 1 82 ? -1.173 -26.958 -1.476 1.00 90.38 82 VAL A O 1
ATOM 642 N N . GLU A 1 83 ? -0.579 -28.873 -2.488 1.00 88.06 83 GLU A N 1
ATOM 643 C CA . GLU A 1 83 ? -1.741 -29.657 -2.046 1.00 88.06 83 GLU A CA 1
ATOM 644 C C . GLU A 1 83 ? -1.836 -29.697 -0.518 1.00 88.06 83 GLU A C 1
ATOM 646 O O . GLU A 1 83 ? -2.869 -29.324 0.033 1.00 88.06 83 GLU A O 1
ATOM 651 N N . LYS A 1 84 ? -0.733 -30.020 0.167 1.00 88.25 84 LYS A N 1
ATOM 652 C CA . LYS A 1 84 ? -0.680 -30.019 1.634 1.00 88.25 84 LYS A CA 1
ATOM 653 C C . LYS A 1 84 ? -1.029 -28.652 2.231 1.00 88.25 84 LYS A C 1
ATOM 655 O O . LYS A 1 84 ? -1.812 -28.567 3.169 1.00 88.25 84 LYS A O 1
ATOM 660 N N . PHE A 1 85 ? -0.481 -27.570 1.679 1.00 87.31 85 PHE A N 1
ATOM 661 C CA . PHE A 1 85 ? -0.773 -26.222 2.166 1.00 87.31 85 PHE A CA 1
ATOM 662 C C . PHE A 1 85 ? -2.250 -25.847 1.990 1.00 87.31 85 PHE A C 1
ATOM 664 O O . PHE A 1 85 ? -2.836 -25.224 2.876 1.00 87.31 85 PHE A O 1
ATOM 671 N N . LEU A 1 86 ? -2.855 -26.221 0.860 1.00 85.75 86 LEU A N 1
ATOM 672 C CA . LEU A 1 86 ? -4.278 -25.993 0.609 1.00 85.75 86 LEU A CA 1
ATOM 673 C C . LEU A 1 86 ? -5.159 -26.805 1.566 1.00 85.75 86 LEU A C 1
ATOM 675 O O . LEU A 1 86 ? -6.161 -26.279 2.044 1.00 85.75 86 LEU A O 1
ATOM 679 N N . GLU A 1 87 ? -4.780 -28.044 1.884 1.00 83.44 87 GLU A N 1
ATOM 680 C CA . GLU A 1 87 ? -5.473 -28.871 2.881 1.00 83.44 87 GLU A CA 1
ATOM 681 C C . GLU A 1 87 ? -5.396 -28.258 4.287 1.00 83.44 87 GLU A C 1
ATOM 683 O O . GLU A 1 87 ? -6.422 -28.135 4.960 1.00 83.44 87 GLU A O 1
ATOM 688 N N . ASP A 1 88 ? -4.209 -27.803 4.698 1.00 80.44 88 ASP A N 1
ATOM 689 C CA . ASP A 1 88 ? -3.969 -27.242 6.032 1.00 80.44 88 ASP A CA 1
ATOM 690 C C . ASP A 1 88 ? -4.659 -25.875 6.238 1.00 80.44 88 ASP A C 1
ATOM 692 O O . ASP A 1 88 ? -5.099 -25.560 7.345 1.00 80.44 88 ASP A O 1
ATOM 696 N N . ASN A 1 89 ? -4.787 -25.059 5.183 1.00 73.38 89 ASN A N 1
ATOM 697 C CA . ASN A 1 89 ? -5.326 -23.692 5.273 1.00 73.38 89 ASN A CA 1
ATOM 698 C C . ASN A 1 89 ? -6.775 -23.547 4.770 1.00 73.38 89 ASN A C 1
ATOM 700 O O . ASN A 1 89 ? -7.402 -22.516 5.013 1.00 73.38 89 ASN A O 1
ATOM 704 N N . HIS A 1 90 ? -7.336 -24.556 4.097 1.00 62.31 90 HIS A N 1
ATOM 705 C CA . HIS A 1 90 ? -8.710 -24.538 3.582 1.00 62.31 90 HIS A CA 1
ATOM 706 C C . HIS A 1 90 ? -9.445 -25.874 3.835 1.00 62.31 90 HIS A C 1
ATOM 708 O O . HIS A 1 90 ? -9.799 -26.584 2.890 1.00 62.31 90 HIS A O 1
ATOM 714 N N . PRO A 1 91 ? -9.811 -26.202 5.093 1.00 48.41 91 PRO A N 1
ATOM 715 C CA . PRO A 1 91 ? -10.464 -27.474 5.440 1.00 48.41 91 PRO A CA 1
ATOM 716 C C . PRO A 1 91 ? -11.910 -27.646 4.914 1.00 48.41 91 PRO A C 1
ATOM 718 O O . PRO A 1 91 ? -12.628 -28.534 5.363 1.00 48.41 91 PRO A O 1
ATOM 721 N N . GLN A 1 92 ? -12.381 -26.805 3.987 1.00 44.44 92 GLN A N 1
ATOM 722 C CA . GLN A 1 92 ? -13.777 -26.781 3.513 1.00 44.44 92 GLN A CA 1
ATOM 723 C C . GLN A 1 92 ? -13.931 -26.837 1.984 1.00 44.44 92 GLN A C 1
ATOM 725 O O . GLN A 1 92 ? -15.057 -26.841 1.486 1.00 44.44 92 GLN A O 1
ATOM 730 N N . LEU A 1 93 ? -12.846 -26.908 1.207 1.00 44.47 93 LEU A N 1
ATOM 731 C CA . LEU A 1 93 ? -12.966 -27.098 -0.240 1.00 44.47 93 LEU A CA 1
ATOM 732 C C . LEU A 1 93 ? -12.804 -28.579 -0.567 1.00 44.47 93 LEU A C 1
ATOM 734 O O . LEU A 1 93 ? -11.707 -29.122 -0.587 1.00 44.47 93 LEU A O 1
ATOM 738 N N . CYS A 1 94 ? -13.944 -29.232 -0.800 1.00 37.41 94 CYS A N 1
ATOM 739 C CA . CYS A 1 94 ? -14.042 -30.606 -1.277 1.00 37.41 94 CYS A CA 1
ATOM 740 C C . CYS A 1 94 ? -13.058 -30.838 -2.437 1.00 37.41 94 CYS A C 1
ATOM 742 O O . CYS A 1 94 ? -13.281 -30.390 -3.565 1.00 37.41 94 CYS A O 1
ATOM 744 N N . THR A 1 95 ? -11.993 -31.595 -2.172 1.00 45.62 95 THR A N 1
ATOM 745 C CA . THR A 1 95 ? -10.916 -31.971 -3.107 1.00 45.62 95 THR A CA 1
ATOM 746 C C . THR A 1 95 ? -11.401 -32.758 -4.330 1.00 45.62 95 THR A C 1
ATOM 748 O O . THR A 1 95 ? -10.620 -33.092 -5.218 1.00 45.62 95 THR A O 1
ATOM 751 N N . ARG A 1 96 ? -12.707 -33.028 -4.436 1.00 44.16 96 ARG A N 1
ATOM 752 C CA . ARG A 1 96 ? -13.327 -33.736 -5.559 1.00 44.16 96 ARG A CA 1
ATOM 753 C C . ARG A 1 96 ? -13.799 -32.825 -6.701 1.00 44.16 96 ARG A C 1
ATOM 755 O O . ARG A 1 96 ? -14.093 -33.346 -7.771 1.00 44.16 96 ARG A O 1
ATOM 762 N N . CYS A 1 97 ? -13.845 -31.504 -6.511 1.00 39.12 97 CYS A N 1
ATOM 763 C CA . CYS A 1 97 ? -14.375 -30.567 -7.518 1.00 39.12 97 CYS A CA 1
ATOM 764 C C . CYS A 1 97 ? -13.301 -29.860 -8.367 1.00 39.12 97 CYS A C 1
ATOM 766 O O . CYS A 1 97 ? -13.634 -29.098 -9.267 1.00 39.12 97 CYS A O 1
ATOM 768 N N . LEU A 1 98 ? -12.011 -30.111 -8.127 1.00 40.59 98 LEU A N 1
ATOM 769 C CA . LEU A 1 98 ? -10.905 -29.381 -8.766 1.00 40.59 98 LEU A CA 1
ATOM 770 C C . LEU A 1 98 ? -10.423 -29.990 -10.094 1.00 40.59 98 LEU A C 1
ATOM 772 O O . LEU A 1 98 ? -9.235 -29.962 -10.416 1.00 40.59 98 LEU A O 1
ATOM 776 N N . LYS A 1 99 ? -11.348 -30.505 -10.913 1.00 35.19 99 LYS A N 1
ATOM 777 C CA . LYS A 1 99 ? -11.064 -30.791 -12.325 1.00 35.19 99 LYS A CA 1
ATOM 778 C C . LYS A 1 99 ? -12.134 -30.206 -13.252 1.00 35.19 99 LYS A C 1
ATOM 780 O O . LYS A 1 99 ? -13.188 -30.796 -13.426 1.00 35.19 99 LYS A O 1
ATOM 785 N N . VAL A 1 100 ? -11.714 -29.126 -13.920 1.00 37.50 100 VAL A N 1
ATOM 786 C CA . VAL A 1 100 ? -12.025 -28.742 -15.311 1.00 37.50 100 VAL A CA 1
ATOM 787 C C . VAL A 1 100 ? -13.381 -28.063 -15.592 1.00 37.50 100 VAL A C 1
ATOM 789 O O . VAL A 1 100 ? -14.437 -28.661 -15.461 1.00 37.50 100 VAL A O 1
ATOM 792 N N . VAL A 1 101 ? -13.258 -26.801 -16.034 1.00 41.38 101 VAL A N 1
ATOM 793 C CA . VAL A 1 101 ? -13.876 -26.111 -17.193 1.00 41.38 101 VAL A CA 1
ATOM 794 C C . VAL A 1 101 ? -15.290 -26.539 -17.621 1.00 41.38 101 VAL A C 1
ATOM 796 O O . VAL A 1 101 ? -15.498 -27.659 -18.072 1.00 41.38 101 VAL A O 1
ATOM 799 N N . ASP A 1 102 ? -16.207 -25.565 -17.579 1.00 41.81 102 ASP A N 1
ATOM 800 C CA . ASP A 1 102 ? -17.476 -25.463 -18.316 1.00 41.81 102 ASP A CA 1
ATOM 801 C C . ASP A 1 102 ? -18.312 -26.745 -18.473 1.00 41.81 102 ASP A C 1
ATOM 803 O O . ASP A 1 102 ? -18.273 -27.408 -19.510 1.00 41.81 102 ASP A O 1
ATOM 807 N N . ARG A 1 103 ? -19.165 -27.030 -17.479 1.00 40.84 103 ARG A N 1
ATOM 808 C CA . ARG A 1 103 ? -20.602 -27.362 -17.630 1.00 40.84 103 ARG A CA 1
ATOM 809 C C . ARG A 1 103 ? -21.197 -27.782 -16.284 1.00 40.84 103 ARG A C 1
ATOM 811 O O . ARG A 1 103 ? -20.553 -28.456 -15.488 1.00 40.84 103 ARG A O 1
ATOM 818 N N . GLU A 1 104 ? -22.433 -27.346 -16.067 1.00 45.88 104 GLU A N 1
ATOM 819 C CA . GLU A 1 104 ? -23.300 -27.625 -14.917 1.00 45.88 104 GLU A CA 1
ATOM 820 C C . GLU A 1 104 ? -23.231 -29.079 -14.442 1.00 45.88 104 GLU A C 1
ATOM 822 O O . GLU A 1 104 ? -23.544 -29.958 -15.232 1.00 45.88 104 GLU A O 1
ATOM 827 N N . TYR A 1 105 ? -22.948 -29.320 -13.155 1.00 38.94 105 TYR A N 1
ATOM 828 C CA . TYR A 1 105 ? -23.483 -30.481 -12.429 1.00 38.94 105 TYR A CA 1
ATOM 829 C C . TYR A 1 105 ? -23.638 -30.184 -10.930 1.00 38.94 105 TYR A C 1
ATOM 831 O O . TYR A 1 105 ? -22.752 -29.633 -10.274 1.00 38.94 105 TYR A O 1
ATOM 839 N N . THR A 1 106 ? -24.791 -30.579 -10.396 1.00 39.03 106 THR A N 1
ATOM 840 C CA . THR A 1 106 ? -25.184 -30.536 -8.985 1.00 39.03 106 THR A CA 1
ATOM 841 C C . THR A 1 106 ? -24.480 -31.635 -8.182 1.00 39.03 106 THR A C 1
ATOM 843 O O . THR A 1 106 ? -24.390 -32.779 -8.622 1.00 39.03 106 THR A O 1
ATOM 846 N N . CYS A 1 107 ? -23.992 -31.308 -6.984 1.00 34.59 107 CYS A N 1
ATOM 847 C CA . CYS A 1 107 ? -23.399 -32.273 -6.056 1.00 34.59 107 CYS A CA 1
ATOM 848 C C . CYS A 1 107 ? -24.456 -32.760 -5.049 1.00 34.59 107 CYS A C 1
ATOM 850 O O . CYS A 1 107 ? -24.834 -32.012 -4.149 1.00 34.59 107 CYS A O 1
ATOM 852 N N . ASP A 1 108 ? -24.882 -34.024 -5.149 1.00 43.69 108 ASP A N 1
ATOM 853 C CA . ASP A 1 108 ? -25.922 -34.660 -4.308 1.00 43.69 108 ASP A CA 1
ATOM 854 C C . ASP A 1 108 ? -25.546 -34.866 -2.821 1.00 43.69 108 ASP A C 1
ATOM 856 O O . ASP A 1 108 ? -26.196 -35.628 -2.103 1.00 43.69 108 ASP A O 1
ATOM 860 N N . LYS A 1 109 ? -24.477 -34.234 -2.319 1.00 40.94 109 LYS A N 1
ATOM 861 C CA . LYS A 1 109 ? -24.006 -34.422 -0.931 1.00 40.94 109 LYS A CA 1
ATOM 862 C C . LYS A 1 109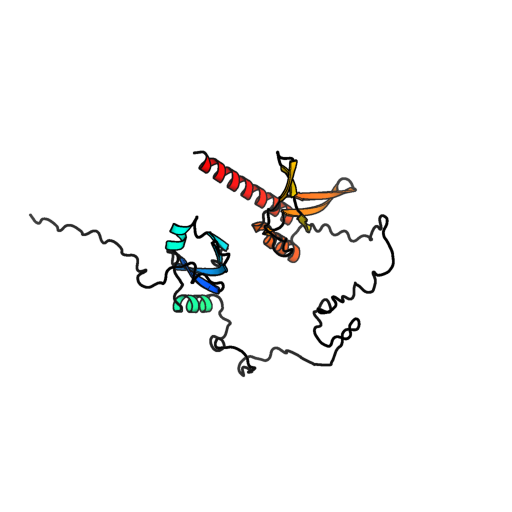 ? -23.835 -33.149 -0.109 1.00 40.94 109 LYS A C 1
ATOM 864 O O . LYS A 1 109 ? -23.437 -33.248 1.049 1.00 40.94 109 LYS A O 1
ATOM 869 N N . CYS A 1 110 ? -24.172 -31.984 -0.651 1.00 37.88 110 CYS A N 1
ATOM 870 C CA . CYS A 1 110 ? -24.239 -30.755 0.139 1.00 37.88 110 CYS A CA 1
ATOM 871 C C . CYS A 1 110 ? -25.705 -30.459 0.501 1.00 37.88 110 CYS A C 1
ATOM 873 O O . CYS A 1 110 ? -26.559 -30.531 -0.383 1.00 37.88 110 CYS A O 1
ATOM 875 N N . PRO A 1 111 ? -26.036 -30.134 1.767 1.00 36.22 111 PRO A N 1
ATOM 876 C CA . PRO A 1 111 ? -27.386 -29.700 2.111 1.00 36.22 111 PRO A CA 1
ATOM 877 C C . PRO A 1 111 ? -27.739 -28.436 1.308 1.00 36.22 111 PRO A C 1
ATOM 879 O O . PRO A 1 111 ? -26.873 -27.576 1.121 1.00 36.22 111 PRO A O 1
ATOM 882 N N . PRO A 1 112 ? -28.983 -28.302 0.816 1.00 37.94 112 PRO A N 1
ATOM 883 C CA . PRO A 1 112 ? -29.360 -27.170 -0.012 1.00 37.94 112 PRO A CA 1
ATOM 884 C C . PRO A 1 112 ? -29.397 -25.904 0.850 1.00 37.94 112 PRO A C 1
ATOM 886 O O . PRO A 1 112 ? -30.355 -25.672 1.585 1.00 37.94 112 PRO A O 1
ATOM 889 N N . MET A 1 113 ? -28.371 -25.055 0.755 1.00 31.45 113 MET A N 1
ATOM 890 C CA . MET A 1 113 ? -28.578 -23.637 1.032 1.00 31.45 113 MET A CA 1
ATOM 891 C C . MET A 1 113 ? -29.423 -23.087 -0.111 1.00 31.45 113 MET A C 1
ATOM 893 O O . MET A 1 113 ? -29.063 -23.189 -1.282 1.00 31.45 113 MET A O 1
ATOM 897 N N . GLN A 1 114 ? -30.594 -22.581 0.251 1.00 37.16 114 GLN A N 1
ATOM 898 C CA . GLN A 1 114 ? -31.604 -22.054 -0.651 1.00 37.16 114 GLN A CA 1
ATOM 899 C C . GLN A 1 114 ? -31.019 -20.920 -1.502 1.00 37.16 114 GLN A C 1
ATOM 901 O O . GLN A 1 114 ? -30.937 -19.778 -1.061 1.00 37.16 114 GLN A O 1
ATOM 906 N N . CYS A 1 115 ? -30.640 -21.227 -2.740 1.00 31.00 115 CYS A N 1
ATOM 907 C CA . CYS A 1 115 ? -30.559 -20.231 -3.796 1.00 31.00 115 CYS A CA 1
ATOM 908 C C . CYS A 1 115 ? -31.932 -20.202 -4.472 1.00 31.00 115 CYS A C 1
ATOM 910 O O . CYS A 1 115 ? -32.222 -20.996 -5.365 1.00 31.00 115 CYS A O 1
ATOM 912 N N . THR A 1 116 ? -32.830 -19.342 -3.995 1.00 31.70 116 THR A N 1
ATOM 913 C CA . THR A 1 116 ? -34.068 -19.041 -4.717 1.00 31.70 116 THR A CA 1
ATOM 914 C C . THR A 1 116 ? -33.727 -18.150 -5.905 1.00 31.70 116 THR A C 1
ATOM 916 O O . THR A 1 116 ? -33.655 -16.932 -5.769 1.00 31.70 116 THR A O 1
ATOM 919 N N . GLN A 1 117 ? -33.526 -18.752 -7.074 1.00 40.53 117 GLN A N 1
ATOM 920 C CA . GLN A 1 117 ? -33.672 -18.042 -8.340 1.00 40.53 117 GLN A CA 1
ATOM 921 C C . GLN A 1 117 ? -35.126 -18.189 -8.795 1.00 40.53 117 GLN A C 1
ATOM 923 O O . GLN A 1 117 ? -35.543 -19.249 -9.253 1.00 40.53 117 GLN A O 1
ATOM 928 N N . GLN A 1 118 ? -35.910 -17.124 -8.638 1.00 35.34 118 GLN A N 1
ATOM 929 C CA . GLN A 1 118 ? -37.103 -16.905 -9.451 1.00 35.34 118 GLN A CA 1
ATOM 930 C C . GLN A 1 118 ? -36.726 -15.904 -10.540 1.00 35.34 118 GLN A C 1
ATOM 932 O O . GLN A 1 118 ? -36.610 -14.707 -10.292 1.00 35.34 118 GLN A O 1
ATOM 937 N N . THR A 1 119 ? -36.507 -16.411 -11.749 1.00 42.72 119 THR A N 1
ATOM 938 C CA . THR A 1 119 ? -36.457 -15.624 -12.978 1.00 42.72 119 THR A CA 1
ATOM 939 C C . THR A 1 119 ? -37.876 -15.179 -13.328 1.00 42.72 119 THR A C 1
ATOM 941 O O . THR A 1 119 ? -38.671 -15.931 -13.884 1.00 42.72 119 THR A O 1
ATOM 944 N N . GLN A 1 120 ? -38.209 -13.943 -12.969 1.00 43.78 120 GLN A N 1
ATOM 945 C CA . GLN A 1 120 ? -39.169 -13.149 -13.729 1.00 43.78 120 GLN A CA 1
ATOM 946 C C . GLN A 1 120 ? -38.366 -12.111 -14.514 1.00 43.78 120 GLN A C 1
ATOM 948 O O . GLN A 1 120 ? -37.400 -11.560 -13.985 1.00 43.78 120 GLN A O 1
ATOM 953 N N . ASP A 1 121 ? -38.741 -11.881 -15.771 1.00 53.91 121 ASP A N 1
ATOM 954 C CA . ASP A 1 121 ? -38.081 -10.958 -16.699 1.00 53.91 121 ASP A CA 1
ATOM 955 C C . ASP A 1 121 ? -38.206 -9.498 -16.229 1.00 53.91 121 ASP A C 1
ATOM 957 O O . ASP A 1 121 ? -39.075 -8.738 -16.665 1.00 53.91 121 ASP A O 1
ATOM 961 N N . VAL A 1 122 ? -37.343 -9.088 -15.299 1.00 55.78 122 VAL A N 1
ATOM 962 C CA . VAL A 1 122 ? -37.298 -7.712 -14.800 1.00 55.78 122 VAL A CA 1
ATOM 963 C C . VAL A 1 122 ? -36.378 -6.877 -15.689 1.00 55.78 122 VAL A C 1
ATOM 965 O O . VAL A 1 122 ? -35.158 -7.004 -15.626 1.00 55.78 122 VAL A O 1
ATOM 968 N N . HIS A 1 123 ? -36.971 -5.988 -16.484 1.00 66.94 123 HIS A N 1
ATOM 969 C CA . HIS A 1 123 ? -36.254 -5.024 -17.320 1.00 66.94 123 HIS A CA 1
ATOM 970 C C . HIS A 1 123 ? -35.917 -3.754 -16.517 1.00 66.94 123 HIS A C 1
ATOM 972 O O . HIS A 1 123 ? -36.658 -3.359 -15.611 1.00 66.94 123 HIS A O 1
ATOM 978 N N . CYS A 1 124 ? -34.789 -3.103 -16.826 1.00 60.44 124 CYS A N 1
ATOM 979 C CA . CYS A 1 124 ? -34.424 -1.826 -16.204 1.00 60.44 124 CYS A CA 1
ATOM 980 C C . CYS A 1 124 ? -35.429 -0.718 -16.593 1.00 60.44 124 CYS A C 1
ATOM 982 O O . CYS A 1 124 ? -35.651 -0.520 -17.783 1.00 60.44 124 CYS A O 1
ATOM 984 N N . PRO A 1 125 ? -35.978 0.074 -15.652 1.00 65.50 125 PRO A N 1
ATOM 985 C CA . PRO A 1 125 ? -36.941 1.133 -15.978 1.00 65.50 125 PRO A CA 1
ATOM 986 C C . PRO A 1 125 ? -36.335 2.320 -16.746 1.00 65.50 125 PRO A C 1
ATOM 988 O O . PRO A 1 125 ? -37.078 3.150 -17.255 1.00 65.50 125 PRO A O 1
ATOM 991 N N . SER A 1 126 ? -35.002 2.430 -16.812 1.00 71.25 126 SER A N 1
ATOM 992 C CA . SER A 1 126 ? -34.315 3.522 -17.514 1.00 71.25 126 SER A CA 1
ATOM 993 C C . SER A 1 126 ? -33.875 3.156 -18.929 1.00 71.25 126 SER A C 1
ATOM 995 O O . SER A 1 126 ? -33.940 4.003 -19.813 1.00 71.25 126 SER A O 1
ATOM 997 N N . CYS A 1 127 ? -33.408 1.928 -19.152 1.00 74.31 127 CYS A N 1
ATOM 998 C CA . CYS A 1 127 ? -32.830 1.523 -20.438 1.00 74.31 127 CYS A CA 1
ATOM 999 C C . CYS A 1 127 ? -33.438 0.240 -21.013 1.00 74.31 127 CYS A C 1
ATOM 1001 O O . CYS A 1 127 ? -32.935 -0.269 -22.010 1.00 74.31 127 CYS A O 1
ATOM 1003 N N . GLU A 1 128 ? -34.453 -0.317 -20.346 1.00 66.00 128 GLU A N 1
ATOM 1004 C CA . GLU A 1 128 ? -35.185 -1.527 -20.741 1.00 66.00 128 GLU A CA 1
ATOM 1005 C C . GLU A 1 128 ? -34.292 -2.750 -21.009 1.00 66.00 128 GLU A C 1
ATOM 1007 O O . GLU A 1 128 ? -34.704 -3.710 -21.647 1.00 66.00 128 GLU A O 1
ATOM 1012 N N . SER A 1 129 ? -33.056 -2.757 -20.506 1.00 69.31 129 SER A N 1
ATOM 1013 C CA . SER A 1 129 ? -32.136 -3.872 -20.731 1.00 69.31 129 SER A CA 1
ATOM 1014 C C . SER A 1 129 ? -32.503 -5.069 -19.837 1.00 69.31 129 SER A C 1
ATOM 1016 O O . SER A 1 129 ? -32.751 -4.869 -18.643 1.00 69.31 129 SER A O 1
ATOM 1018 N N . PRO A 1 130 ? -32.522 -6.306 -20.378 1.00 58.16 130 PRO A N 1
ATOM 1019 C CA . PRO A 1 130 ? -33.037 -7.485 -19.677 1.00 58.16 130 PRO A CA 1
ATOM 1020 C C . PRO A 1 130 ? -32.071 -8.141 -18.675 1.00 58.16 130 PRO A C 1
ATOM 1022 O O . PRO A 1 130 ? -32.413 -9.179 -18.117 1.00 58.16 130 PRO A O 1
ATOM 1025 N N . LEU A 1 131 ? -30.875 -7.594 -18.410 1.00 50.19 131 LEU A N 1
ATOM 1026 C CA . LEU A 1 131 ? -29.919 -8.265 -17.523 1.00 50.19 131 LEU A CA 1
ATOM 1027 C C . LEU A 1 131 ? -29.118 -7.324 -16.609 1.00 50.19 131 LEU A C 1
ATOM 1029 O O . LEU A 1 131 ? -28.554 -6.322 -17.044 1.00 50.19 131 LEU A O 1
ATOM 1033 N N . ILE A 1 132 ? -28.996 -7.791 -15.360 1.00 49.06 132 ILE A N 1
ATOM 1034 C CA . ILE A 1 132 ? -28.182 -7.320 -14.229 1.00 49.06 132 ILE A CA 1
ATOM 1035 C C . ILE A 1 132 ? -28.829 -6.204 -13.384 1.00 49.06 132 ILE A C 1
ATOM 1037 O O . ILE A 1 132 ? -28.552 -5.015 -13.547 1.00 49.06 132 ILE A O 1
ATOM 1041 N N . LYS A 1 133 ? -29.626 -6.619 -12.388 1.00 41.84 133 LYS A N 1
ATOM 1042 C CA . LYS A 1 133 ? -29.721 -5.884 -11.120 1.00 41.84 133 LYS A CA 1
ATOM 1043 C C . LYS A 1 133 ? -28.501 -6.259 -10.278 1.00 41.84 133 LYS A C 1
ATOM 1045 O O . LYS A 1 133 ? -28.392 -7.406 -9.856 1.00 41.84 133 LYS A O 1
ATOM 1050 N N . LEU A 1 134 ? -27.588 -5.316 -10.076 1.00 50.03 134 LEU A N 1
ATOM 1051 C CA . LEU A 1 134 ? -26.727 -5.326 -8.892 1.00 50.03 134 LEU A CA 1
ATOM 1052 C C . LEU A 1 134 ? -27.542 -4.709 -7.746 1.00 50.03 134 LEU A C 1
ATOM 1054 O O . LEU A 1 134 ? -28.478 -3.952 -8.021 1.00 50.03 134 LEU A O 1
ATOM 1058 N N . ASP A 1 135 ? -27.199 -5.005 -6.491 1.00 50.94 135 ASP A N 1
ATOM 1059 C CA . ASP A 1 135 ? -27.908 -4.463 -5.315 1.00 50.94 135 ASP A CA 1
ATOM 1060 C C . ASP A 1 135 ? -27.962 -2.917 -5.308 1.00 50.94 135 ASP A C 1
ATOM 1062 O O . ASP A 1 135 ? -28.863 -2.330 -4.708 1.00 50.94 135 ASP A O 1
ATOM 1066 N N . ASP A 1 136 ? -27.092 -2.269 -6.094 1.00 60.53 136 ASP A N 1
ATOM 1067 C CA . ASP A 1 136 ? -26.915 -0.818 -6.121 1.00 60.53 136 ASP A CA 1
ATOM 1068 C C . ASP A 1 136 ? -27.262 -0.156 -7.473 1.00 60.53 136 ASP A C 1
ATOM 1070 O O . ASP A 1 136 ? -27.085 1.053 -7.615 1.00 60.53 136 ASP A O 1
ATOM 1074 N N . GLY A 1 137 ? -27.754 -0.893 -8.483 1.00 58.56 137 GLY A N 1
ATOM 1075 C CA . GLY A 1 137 ? -28.143 -0.281 -9.764 1.00 58.56 137 GLY A CA 1
ATOM 1076 C C . GLY A 1 137 ? -28.004 -1.135 -11.029 1.00 58.56 137 GLY A C 1
ATOM 1077 O O . GLY A 1 137 ? -27.701 -2.329 -10.990 1.00 58.56 137 GLY A O 1
ATOM 1078 N N . CYS A 1 138 ? -28.251 -0.507 -12.185 1.00 64.44 138 CYS A N 1
ATOM 1079 C CA . CYS A 1 138 ? -28.094 -1.127 -13.501 1.00 64.44 138 CYS A CA 1
ATOM 1080 C C . CYS A 1 138 ? -26.642 -1.011 -13.981 1.00 64.44 138 CYS A C 1
ATOM 1082 O O . CYS A 1 138 ? -26.178 0.082 -14.300 1.00 64.44 138 CYS A O 1
ATOM 1084 N N . GLY A 1 139 ? -25.949 -2.144 -14.118 1.00 55.72 139 GLY A N 1
ATOM 1085 C CA . GLY A 1 139 ? -24.566 -2.194 -14.615 1.00 55.72 139 GLY A CA 1
ATOM 1086 C C . GLY A 1 139 ? -24.387 -1.808 -16.091 1.00 55.72 139 GLY A C 1
ATOM 1087 O O . GLY A 1 139 ? -23.256 -1.690 -16.550 1.00 55.72 139 GLY A O 1
ATOM 1088 N N . VAL A 1 140 ? -25.483 -1.613 -16.836 1.00 65.19 140 VAL A N 1
ATOM 1089 C CA . VAL A 1 140 ? -25.452 -1.251 -18.264 1.00 65.19 140 VAL A CA 1
ATOM 1090 C C . VAL A 1 140 ? -25.545 0.262 -18.466 1.00 65.19 140 VAL A C 1
ATOM 1092 O O . VAL A 1 140 ? -24.736 0.827 -19.193 1.00 65.19 140 VAL A O 1
ATOM 1095 N N . CYS A 1 141 ? -26.507 0.932 -17.824 1.00 65.62 141 CYS A N 1
ATOM 1096 C CA . CYS A 1 141 ? -26.691 2.384 -17.960 1.00 65.62 141 CYS A CA 1
ATOM 1097 C C . CYS A 1 141 ? -26.268 3.191 -16.724 1.00 65.62 141 CYS A C 1
ATOM 1099 O O . CYS A 1 141 ? -26.392 4.411 -16.728 1.00 65.62 141 CYS A O 1
ATOM 1101 N N . GLY A 1 142 ? -25.784 2.537 -15.664 1.00 56.31 142 GLY A N 1
ATOM 1102 C CA . GLY A 1 142 ? -25.401 3.206 -14.419 1.00 56.31 142 GLY A CA 1
ATOM 1103 C C . GLY A 1 142 ? -26.590 3.752 -13.626 1.00 56.31 142 GLY A C 1
ATOM 1104 O O . GLY A 1 142 ? -26.421 4.650 -12.806 1.00 56.31 142 GLY A O 1
ATOM 1105 N N . TRP A 1 143 ? -27.804 3.250 -13.879 1.00 61.69 143 TRP A N 1
ATOM 1106 C CA . TRP A 1 143 ? -28.995 3.704 -13.166 1.00 61.69 143 TRP A CA 1
ATOM 1107 C C . TRP A 1 143 ? -28.917 3.316 -11.689 1.00 61.69 143 TRP A C 1
ATOM 1109 O O . TRP A 1 143 ? -28.865 2.129 -11.374 1.00 61.69 143 TRP A O 1
ATOM 1119 N N . THR A 1 144 ? -28.967 4.306 -10.802 1.00 60.69 144 THR A N 1
ATOM 1120 C CA . THR A 1 144 ? -29.167 4.143 -9.359 1.00 60.69 144 THR A CA 1
ATOM 1121 C C . THR A 1 144 ? -30.409 4.949 -8.948 1.00 60.69 144 THR A C 1
ATOM 1123 O O . THR A 1 144 ? -30.735 5.939 -9.615 1.00 60.69 144 THR A O 1
ATOM 1126 N N . PRO A 1 145 ? -31.123 4.581 -7.867 1.00 52.81 145 PRO A N 1
ATOM 1127 C CA . PRO A 1 145 ? -32.304 5.322 -7.406 1.00 52.81 145 PRO A CA 1
ATOM 1128 C C . PRO A 1 145 ? -32.031 6.800 -7.070 1.00 52.81 145 PRO A C 1
ATOM 1130 O O . PRO A 1 145 ? -32.959 7.605 -7.047 1.00 52.81 145 PRO A O 1
ATOM 1133 N N . GLU A 1 146 ? -30.769 7.161 -6.822 1.00 57.03 146 GLU A N 1
ATOM 1134 C CA . GLU A 1 146 ? -30.337 8.522 -6.483 1.00 57.03 146 GLU A CA 1
ATOM 1135 C C . GLU A 1 146 ? -30.273 9.445 -7.714 1.00 57.03 146 GLU A C 1
ATOM 1137 O O . GLU A 1 146 ? -30.562 10.635 -7.602 1.00 57.03 146 GLU A O 1
ATOM 1142 N N . ASN A 1 147 ? -30.014 8.899 -8.909 1.00 48.81 147 ASN A N 1
ATOM 1143 C CA . ASN A 1 147 ? -29.821 9.694 -10.130 1.00 48.81 147 ASN A CA 1
ATOM 1144 C C . ASN A 1 147 ? -31.119 10.310 -10.690 1.00 48.81 147 ASN A C 1
ATOM 1146 O O . ASN A 1 147 ? -31.054 11.197 -11.533 1.00 48.81 147 ASN A O 1
ATOM 1150 N N . PHE A 1 148 ? -32.301 9.876 -10.237 1.00 43.56 148 PHE A N 1
ATOM 1151 C CA . PHE A 1 148 ? -33.589 10.393 -10.732 1.00 43.56 148 PHE A CA 1
ATOM 1152 C C . PHE A 1 148 ? -34.071 11.661 -10.002 1.00 43.56 148 PHE A C 1
ATOM 1154 O O . PHE A 1 148 ? -35.028 12.297 -10.436 1.00 43.56 148 PHE A O 1
ATOM 1161 N N . LEU A 1 149 ? -33.429 12.049 -8.894 1.00 46.41 149 LEU A N 1
ATOM 1162 C CA . LEU A 1 149 ? -33.816 13.231 -8.108 1.00 46.41 149 LEU A CA 1
ATOM 1163 C C . LEU A 1 149 ? -32.871 14.429 -8.283 1.00 46.41 149 LEU A C 1
ATOM 1165 O O . LEU A 1 149 ? -33.142 15.487 -7.719 1.00 46.41 149 LEU A O 1
ATOM 1169 N N . GLU A 1 150 ? -31.791 14.291 -9.056 1.00 51.19 150 GLU A N 1
ATOM 1170 C CA . GLU A 1 150 ? -30.713 15.290 -9.131 1.00 51.19 150 GLU A CA 1
ATOM 1171 C C . GLU A 1 150 ? -30.502 15.866 -10.545 1.00 51.19 150 GLU A C 1
ATOM 1173 O O . GLU A 1 150 ? -29.419 16.331 -10.885 1.00 51.19 150 GLU A O 1
ATOM 1178 N N . GLU A 1 151 ? -31.550 15.893 -11.374 1.00 45.69 151 GLU A N 1
ATOM 1179 C CA . GLU A 1 151 ? -31.521 16.536 -12.697 1.00 45.69 151 GLU A CA 1
ATOM 1180 C C . GLU A 1 151 ? -32.552 17.665 -12.810 1.00 45.69 151 GLU A C 1
ATOM 1182 O O . GLU A 1 151 ? -33.523 17.599 -13.557 1.00 45.69 151 GLU A O 1
ATOM 1187 N N . THR A 1 152 ? -32.352 18.732 -12.035 1.00 44.19 152 THR A N 1
ATOM 1188 C CA . THR A 1 152 ? -32.668 20.114 -12.447 1.00 44.19 152 THR A CA 1
ATOM 1189 C C . THR A 1 152 ? -32.132 21.092 -11.402 1.00 44.19 152 THR A C 1
ATOM 1191 O O . THR A 1 152 ? -32.785 21.338 -10.399 1.00 44.19 152 THR A O 1
ATOM 1194 N N . GLU A 1 153 ? -30.920 21.618 -11.611 1.00 38.72 153 GLU A N 1
ATOM 1195 C CA . GLU A 1 153 ? -30.630 23.066 -11.663 1.00 38.72 153 GLU A CA 1
ATOM 1196 C C . GLU A 1 153 ? -29.122 23.391 -11.523 1.00 38.72 153 GLU A C 1
ATOM 1198 O O . GLU A 1 153 ? -28.357 22.635 -10.920 1.00 38.72 153 GLU A O 1
ATOM 1203 N N . PRO A 1 154 ? -28.663 24.499 -12.140 1.00 40.34 154 PRO A N 1
ATOM 1204 C CA . PRO A 1 154 ? -27.252 24.843 -12.279 1.00 40.34 154 PRO A CA 1
ATOM 1205 C C . PRO A 1 154 ? -26.664 25.469 -11.003 1.00 40.34 154 PRO A C 1
ATOM 1207 O O . PRO A 1 154 ? -27.320 26.239 -10.310 1.00 40.34 154 PRO A O 1
ATOM 1210 N N . GLN A 1 155 ? -25.382 25.185 -10.739 1.00 39.97 155 GLN A N 1
ATOM 1211 C CA . GLN A 1 155 ? -24.549 25.879 -9.738 1.00 39.97 155 GLN A CA 1
ATOM 1212 C C . GLN A 1 155 ? -24.732 27.407 -9.855 1.00 39.97 155 GLN A C 1
ATOM 1214 O O . GLN A 1 155 ? -24.602 27.924 -10.970 1.00 39.97 155 GLN A O 1
ATOM 1219 N N . PRO A 1 156 ? -24.974 28.145 -8.751 1.00 47.34 156 PRO A N 1
ATOM 1220 C CA . PRO A 1 156 ? -23.909 28.378 -7.769 1.00 47.34 156 PRO A CA 1
ATOM 1221 C C . PRO A 1 156 ? -24.364 28.516 -6.289 1.00 47.34 156 PRO A C 1
ATOM 1223 O O . PRO A 1 156 ? -25.533 28.684 -5.976 1.00 47.34 156 PRO A O 1
ATOM 1226 N N . GLU A 1 157 ? -23.371 28.505 -5.391 1.00 41.41 157 GLU A N 1
ATOM 1227 C CA . GLU A 1 157 ? -23.400 28.974 -3.988 1.00 41.41 157 GLU A CA 1
ATOM 1228 C C . GLU A 1 157 ? -24.121 28.129 -2.902 1.00 41.41 157 GLU A C 1
ATOM 1230 O O . GLU A 1 157 ? -25.335 28.043 -2.786 1.00 41.41 157 GLU A O 1
ATOM 1235 N N . ALA A 1 158 ? -23.286 27.567 -2.014 1.00 47.88 158 ALA A N 1
ATOM 1236 C CA . ALA A 1 158 ? -23.513 27.293 -0.587 1.00 47.88 158 ALA A CA 1
ATOM 1237 C C . ALA A 1 158 ? -24.910 26.809 -0.130 1.00 47.88 158 ALA A C 1
ATOM 1239 O O . ALA A 1 158 ? -25.598 27.493 0.626 1.00 47.88 158 ALA A O 1
ATOM 1240 N N . VAL A 1 159 ? -25.256 25.549 -0.416 1.00 39.25 159 VAL A N 1
ATOM 1241 C CA . VAL A 1 159 ? -26.375 24.870 0.262 1.00 39.25 159 VAL A CA 1
ATOM 1242 C C . VAL A 1 159 ? -25.859 24.042 1.441 1.00 39.25 159 VAL A C 1
ATOM 1244 O O . VAL A 1 159 ? -25.269 22.970 1.295 1.00 39.25 159 VAL A O 1
ATOM 1247 N N . GLN A 1 160 ? -26.086 24.560 2.648 1.00 51.00 160 GLN A N 1
ATOM 1248 C CA . GLN A 1 160 ? -25.876 23.848 3.907 1.00 51.00 160 GLN A CA 1
ATOM 1249 C C . GLN A 1 160 ? -26.863 22.671 4.010 1.00 51.00 160 GLN A C 1
ATOM 1251 O O . GLN A 1 160 ? -28.029 22.866 4.349 1.00 51.00 160 GLN A O 1
ATOM 1256 N N . LYS A 1 161 ? -26.403 21.436 3.767 1.00 40.50 161 LYS A N 1
ATOM 1257 C CA . LYS A 1 161 ? -27.189 20.226 4.079 1.00 40.50 161 LYS A CA 1
ATOM 1258 C C . LYS A 1 161 ? -27.334 20.061 5.614 1.00 40.50 161 LYS A C 1
ATOM 1260 O O . LYS A 1 161 ? -26.355 20.262 6.346 1.00 40.50 161 LYS A O 1
ATOM 1265 N N . PRO A 1 162 ? -28.527 19.723 6.144 1.00 42.97 162 PRO A N 1
ATOM 1266 C CA . PRO A 1 162 ? -28.792 19.742 7.580 1.00 42.97 162 PRO A CA 1
ATOM 1267 C C . PRO A 1 162 ? -28.206 18.537 8.341 1.00 42.97 162 PRO A C 1
ATOM 1269 O O . PRO A 1 162 ? -28.451 17.378 8.036 1.00 42.97 162 PRO A O 1
ATOM 1272 N N . LYS A 1 163 ? -27.437 18.884 9.381 1.00 48.34 163 LYS A N 1
ATOM 1273 C CA . LYS A 1 163 ? -27.279 18.283 10.724 1.00 48.34 163 LYS A CA 1
ATOM 1274 C C . LYS A 1 163 ? -27.576 16.786 10.912 1.00 48.34 163 LYS A C 1
ATOM 1276 O O . LYS A 1 163 ? -28.485 16.393 11.632 1.00 48.34 163 LYS A O 1
ATOM 1281 N N . GLY A 1 164 ? -26.606 16.000 10.476 1.00 42.84 164 GLY A N 1
ATOM 1282 C CA . GLY A 1 164 ? -26.125 14.820 11.186 1.00 42.84 164 GLY A CA 1
ATOM 1283 C C . GLY A 1 164 ? -24.619 14.699 10.982 1.00 42.84 164 GLY A C 1
ATOM 1284 O O . GLY A 1 164 ? -24.170 13.693 10.451 1.00 42.84 164 GLY A O 1
ATOM 1285 N N . ARG A 1 165 ? -23.837 15.754 11.284 1.00 55.06 165 ARG A N 1
ATOM 1286 C CA . ARG A 1 165 ? -22.375 15.736 11.080 1.00 55.06 165 ARG A CA 1
ATOM 1287 C C . ARG A 1 165 ? -21.763 14.715 12.027 1.00 55.06 165 ARG A C 1
ATOM 1289 O O . ARG A 1 165 ? -21.513 14.996 13.198 1.00 55.06 165 ARG A O 1
ATOM 1296 N N . GLN A 1 166 ? -21.613 13.495 11.528 1.00 50.56 166 GLN A N 1
ATOM 1297 C CA . GLN A 1 166 ? -20.942 12.430 12.242 1.00 50.56 166 GLN A CA 1
ATOM 1298 C C . GLN A 1 166 ? -19.487 12.868 12.422 1.00 50.56 166 GLN A C 1
ATOM 1300 O O . GLN A 1 166 ? -18.840 13.263 11.456 1.00 50.56 166 GLN A O 1
ATOM 1305 N N . ARG A 1 167 ? -18.952 12.765 13.644 1.00 62.66 167 ARG A N 1
ATOM 1306 C CA . ARG A 1 167 ? -17.515 12.913 13.964 1.00 62.66 167 ARG A CA 1
ATOM 1307 C C . ARG A 1 167 ? -16.631 11.863 13.253 1.00 62.66 167 ARG A C 1
ATOM 1309 O O . ARG A 1 167 ? -15.549 11.539 13.722 1.00 62.66 167 ARG A O 1
ATOM 1316 N N . LYS A 1 168 ? -17.093 11.252 12.164 1.00 76.12 168 LYS A N 1
ATOM 1317 C CA . LYS A 1 168 ? -16.368 10.206 11.457 1.00 76.12 168 LYS A CA 1
ATOM 1318 C C . LYS A 1 168 ? -15.342 10.868 10.554 1.00 76.12 168 LYS A C 1
ATOM 1320 O O . LYS A 1 168 ? -15.689 11.656 9.681 1.00 76.12 168 LYS A O 1
ATOM 1325 N N . GLY A 1 169 ? -14.075 10.567 10.801 1.00 89.12 169 GLY A N 1
ATOM 1326 C CA . GLY A 1 169 ? -13.009 10.951 9.892 1.00 89.12 169 GLY A CA 1
ATOM 1327 C C . GLY A 1 169 ? -13.022 10.071 8.646 1.00 89.12 169 GLY A C 1
ATOM 1328 O O . GLY A 1 169 ? -13.465 8.920 8.707 1.00 89.12 169 GLY A O 1
ATOM 1329 N N . CYS A 1 170 ? -12.539 10.602 7.523 1.00 93.19 170 CYS A N 1
ATOM 1330 C CA . CYS A 1 170 ? -12.464 9.885 6.258 1.00 93.19 170 CYS A CA 1
ATOM 1331 C C . CYS A 1 170 ? -11.055 9.891 5.658 1.00 93.19 170 CYS A C 1
ATOM 1333 O O . CYS A 1 170 ? -10.307 10.870 5.743 1.00 93.19 170 CYS A O 1
ATOM 1335 N N . LEU A 1 171 ? -10.695 8.767 5.035 1.00 95.06 171 LEU A N 1
ATOM 1336 C CA . LEU A 1 171 ? -9.552 8.700 4.138 1.00 95.06 171 LEU A CA 1
ATOM 1337 C C . LEU A 1 171 ? -9.890 9.413 2.830 1.00 95.06 171 LEU A C 1
ATOM 1339 O O . LEU A 1 171 ? -10.979 9.252 2.284 1.00 95.06 171 LEU A O 1
ATOM 1343 N N . TYR A 1 172 ? -8.926 10.153 2.298 1.00 94.50 172 TYR A N 1
ATOM 1344 C CA . TYR A 1 172 ? -9.039 10.794 0.998 1.00 94.50 172 TYR A CA 1
ATOM 1345 C C . TYR A 1 172 ? -7.752 10.627 0.192 1.00 94.50 172 TYR A C 1
ATOM 1347 O O . TYR A 1 172 ? -6.640 10.595 0.729 1.00 94.50 172 TYR A O 1
ATOM 1355 N N . ARG A 1 173 ? -7.924 10.531 -1.126 1.00 95.06 173 ARG A N 1
ATOM 1356 C CA . ARG A 1 173 ? -6.844 10.466 -2.114 1.00 95.06 173 ARG A CA 1
ATOM 1357 C C . ARG A 1 173 ? -6.513 11.876 -2.587 1.00 95.06 173 ARG A C 1
ATOM 1359 O O . ARG A 1 173 ? -7.413 12.691 -2.769 1.00 95.06 173 ARG A O 1
ATOM 1366 N N . TYR A 1 174 ? -5.237 12.167 -2.808 1.00 94.81 174 TYR A N 1
ATOM 1367 C CA . TYR A 1 174 ? -4.800 13.417 -3.426 1.00 94.81 174 TYR A CA 1
ATOM 1368 C C . TYR A 1 174 ? -3.522 13.228 -4.247 1.00 94.81 174 TYR A C 1
ATOM 1370 O O . TYR A 1 174 ? -2.814 12.227 -4.126 1.00 94.81 174 TYR A O 1
ATOM 1378 N N . ILE A 1 175 ? -3.227 14.215 -5.091 1.00 94.75 175 ILE A N 1
ATOM 1379 C CA . ILE A 1 175 ? -1.982 14.306 -5.853 1.00 94.75 175 ILE A CA 1
ATOM 1380 C C . ILE A 1 175 ? -1.182 15.479 -5.299 1.00 94.75 175 ILE A C 1
ATOM 1382 O O . ILE A 1 175 ? -1.708 16.574 -5.111 1.00 94.75 175 ILE A O 1
ATOM 1386 N N . GLU A 1 176 ? 0.103 15.258 -5.046 1.00 92.25 176 GLU A N 1
ATOM 1387 C CA . GLU A 1 176 ? 1.014 16.321 -4.637 1.00 92.25 176 GLU A CA 1
ATOM 1388 C C . GLU A 1 176 ? 1.771 16.841 -5.861 1.00 92.25 176 GLU A C 1
ATOM 1390 O O . GLU A 1 176 ? 2.564 16.119 -6.463 1.00 92.25 176 GLU A O 1
ATOM 1395 N N . ASN A 1 177 ? 1.538 18.098 -6.231 1.00 94.00 177 ASN A N 1
ATOM 1396 C CA . ASN A 1 177 ? 2.245 18.748 -7.330 1.00 94.00 177 ASN A CA 1
ATOM 1397 C C . ASN A 1 177 ? 3.452 19.520 -6.792 1.00 94.00 177 ASN A C 1
ATOM 1399 O O . ASN A 1 177 ? 3.312 20.371 -5.914 1.00 94.00 177 ASN A O 1
ATOM 1403 N N . LYS A 1 178 ? 4.640 19.256 -7.340 1.00 92.62 178 LYS A N 1
ATOM 1404 C CA . LYS A 1 178 ? 5.873 19.982 -7.018 1.00 92.62 178 LYS A CA 1
ATOM 1405 C C . LYS A 1 178 ? 6.459 20.621 -8.263 1.00 92.62 178 LYS A C 1
ATOM 1407 O O . LYS A 1 178 ? 6.622 19.962 -9.286 1.00 92.62 178 LYS A O 1
ATOM 1412 N N . LYS A 1 179 ? 6.834 21.893 -8.153 1.00 95.00 179 LYS A N 1
ATOM 1413 C CA . LYS A 1 179 ? 7.593 22.592 -9.191 1.00 95.00 179 LYS A CA 1
ATOM 1414 C C . LYS A 1 179 ? 9.074 22.229 -9.067 1.00 95.00 179 LYS A C 1
ATOM 1416 O O . LYS A 1 179 ? 9.671 22.387 -8.005 1.00 95.00 179 LYS A O 1
ATOM 1421 N N . LEU A 1 180 ? 9.647 21.700 -10.139 1.00 92.12 180 LEU A N 1
ATOM 1422 C CA . LEU A 1 180 ? 11.053 21.322 -10.241 1.00 92.12 180 LEU A CA 1
ATOM 1423 C C . LEU A 1 180 ? 11.929 22.549 -10.545 1.00 92.12 180 LEU A C 1
ATOM 1425 O O . LEU A 1 180 ? 11.436 23.602 -10.949 1.00 92.12 180 LEU A O 1
ATOM 1429 N N . LYS A 1 181 ? 13.253 22.401 -10.390 1.00 94.00 181 LYS A N 1
ATOM 1430 C CA . LYS A 1 181 ? 14.238 23.477 -10.636 1.00 94.00 181 LYS A CA 1
ATOM 1431 C C . LYS A 1 181 ? 14.216 24.006 -12.075 1.00 94.00 181 LYS A C 1
ATOM 1433 O O . LYS A 1 181 ? 14.489 25.176 -12.293 1.00 94.00 181 LYS A O 1
ATOM 1438 N N . ASN A 1 182 ? 13.855 23.161 -13.038 1.00 92.44 182 ASN A N 1
ATOM 1439 C CA . ASN A 1 182 ? 13.686 23.531 -14.446 1.00 92.44 182 ASN A CA 1
ATOM 1440 C C . ASN A 1 182 ? 12.332 24.216 -14.742 1.00 92.44 182 ASN A C 1
ATOM 1442 O O . ASN A 1 182 ? 12.018 24.478 -15.897 1.00 92.44 182 ASN A O 1
ATOM 1446 N N . GLY A 1 183 ? 11.505 24.467 -13.721 1.00 92.44 183 GLY A N 1
ATOM 1447 C CA . GLY A 1 183 ? 10.189 25.090 -13.849 1.00 92.44 183 GLY A CA 1
ATOM 1448 C C . GLY A 1 183 ? 9.039 24.130 -14.169 1.00 92.44 183 GLY A C 1
ATOM 1449 O O . GLY A 1 183 ? 7.885 24.536 -14.040 1.00 92.44 183 GLY A O 1
ATOM 1450 N N . THR A 1 184 ? 9.314 22.870 -14.519 1.00 93.19 184 THR A N 1
ATOM 1451 C CA . THR A 1 184 ? 8.290 21.851 -14.803 1.00 93.19 184 THR A CA 1
ATOM 1452 C C . THR A 1 184 ? 7.547 21.440 -13.530 1.00 93.19 184 THR A C 1
ATOM 1454 O O . THR A 1 184 ? 8.149 21.344 -12.462 1.00 93.19 184 THR A O 1
ATOM 1457 N N . ILE A 1 185 ? 6.246 21.160 -13.623 1.00 92.31 185 ILE A N 1
ATOM 1458 C CA . ILE A 1 185 ? 5.460 20.609 -12.510 1.00 92.31 185 ILE A CA 1
ATOM 1459 C C . ILE A 1 185 ? 5.479 19.082 -12.602 1.00 92.31 185 ILE A C 1
ATOM 1461 O O . ILE A 1 185 ? 5.123 18.513 -13.629 1.00 92.31 185 ILE A O 1
ATOM 1465 N N . ALA A 1 186 ? 5.888 18.421 -11.523 1.00 90.50 186 ALA A N 1
ATOM 1466 C CA . ALA A 1 186 ? 5.803 16.978 -11.369 1.00 90.50 186 ALA A CA 1
ATOM 1467 C C . ALA A 1 186 ? 4.732 16.618 -10.336 1.00 90.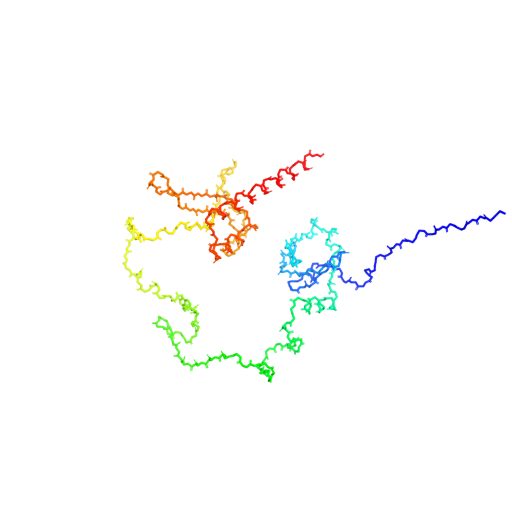50 186 ALA A C 1
ATOM 1469 O O . ALA A 1 186 ? 4.710 17.168 -9.234 1.00 90.50 186 ALA A O 1
ATOM 1470 N N . SER A 1 187 ? 3.875 15.665 -10.686 1.00 92.25 187 SER A N 1
ATOM 1471 C CA . SER A 1 187 ? 2.836 15.122 -9.812 1.00 92.25 187 SER A CA 1
ATOM 1472 C C . SER A 1 187 ? 3.321 13.861 -9.100 1.00 92.25 187 SER A C 1
ATOM 1474 O O . SER A 1 187 ? 3.978 13.013 -9.707 1.00 92.25 187 SER A O 1
ATOM 1476 N N . TYR A 1 188 ? 2.971 13.724 -7.823 1.00 88.88 188 TYR A N 1
ATOM 1477 C CA . TYR A 1 188 ? 3.357 12.602 -6.975 1.00 88.88 188 TYR A CA 1
ATOM 1478 C C . TYR A 1 188 ? 2.124 11.907 -6.369 1.00 88.88 188 TYR A C 1
ATOM 1480 O O . TYR A 1 188 ? 1.231 12.607 -5.882 1.00 88.88 188 TYR A O 1
ATOM 1488 N N . PRO A 1 189 ? 2.092 10.557 -6.329 1.00 92.19 189 PRO A N 1
ATOM 1489 C CA . PRO A 1 189 ? 3.119 9.624 -6.811 1.00 92.19 189 PRO A CA 1
ATOM 1490 C C . PRO A 1 189 ? 3.344 9.701 -8.327 1.00 92.19 189 PRO A C 1
ATOM 1492 O O . PRO A 1 189 ? 2.446 10.087 -9.085 1.00 92.19 189 PRO A O 1
ATOM 1495 N N . ARG A 1 190 ? 4.579 9.403 -8.751 1.00 91.12 190 ARG A N 1
ATOM 1496 C CA . ARG A 1 190 ? 4.917 9.329 -10.175 1.00 91.12 190 ARG A CA 1
ATOM 1497 C C . ARG A 1 190 ? 4.359 8.020 -10.712 1.00 91.12 190 ARG A C 1
ATOM 1499 O O . ARG A 1 190 ? 4.737 6.960 -10.232 1.00 91.12 190 ARG A O 1
ATOM 1506 N N . VAL A 1 191 ? 3.467 8.125 -11.684 1.00 91.56 191 VAL A N 1
ATOM 1507 C CA . VAL A 1 191 ? 2.819 6.995 -12.350 1.00 91.56 191 VAL A CA 1
ATOM 1508 C C . VAL A 1 191 ? 3.091 7.148 -13.841 1.00 91.56 191 VAL A C 1
ATOM 1510 O O . VAL A 1 191 ? 3.034 8.265 -14.359 1.00 91.56 191 VAL A O 1
ATOM 1513 N N . ILE A 1 192 ? 3.454 6.051 -14.503 1.00 88.94 192 ILE A N 1
ATOM 1514 C CA . ILE A 1 192 ? 3.629 6.009 -15.957 1.00 88.94 192 ILE A CA 1
ATOM 1515 C C . ILE A 1 192 ? 2.268 5.647 -16.557 1.00 88.94 192 ILE A C 1
ATOM 1517 O O . ILE A 1 192 ? 1.718 4.604 -16.219 1.00 88.94 192 ILE A O 1
ATOM 1521 N N . GLY A 1 193 ? 1.736 6.505 -17.428 1.00 90.50 193 GLY A N 1
ATOM 1522 C CA . GLY A 1 193 ? 0.394 6.345 -17.994 1.00 90.50 193 GLY A CA 1
ATOM 1523 C C . GLY A 1 193 ? -0.718 6.850 -17.071 1.00 90.50 193 GLY A C 1
ATOM 1524 O O . GLY A 1 193 ? -0.490 7.695 -16.199 1.00 90.50 193 GLY A O 1
ATOM 1525 N N . ASP A 1 194 ? -1.930 6.343 -17.292 1.00 92.00 194 ASP A N 1
ATOM 1526 C CA . ASP A 1 194 ? -3.126 6.794 -16.585 1.00 92.00 194 ASP A CA 1
ATOM 1527 C C . ASP A 1 194 ? -3.204 6.262 -15.150 1.00 92.00 194 ASP A C 1
ATOM 1529 O O . ASP A 1 194 ? -2.819 5.133 -14.827 1.00 92.00 194 ASP A O 1
ATOM 1533 N N . ARG A 1 195 ? -3.741 7.093 -14.251 1.00 91.62 195 ARG A N 1
ATOM 1534 C CA . ARG A 1 195 ? -3.931 6.707 -12.853 1.00 91.62 195 ARG A CA 1
ATOM 1535 C C . ARG A 1 195 ? -5.171 5.835 -12.710 1.00 91.62 195 ARG A C 1
ATOM 1537 O O . ARG A 1 195 ? -6.287 6.332 -12.766 1.00 91.62 195 ARG A O 1
ATOM 1544 N N . ASN A 1 196 ? -4.957 4.561 -12.402 1.00 91.25 196 ASN A N 1
ATOM 1545 C CA . ASN A 1 196 ? -6.006 3.695 -11.871 1.00 91.25 196 ASN A CA 1
ATOM 1546 C C . ASN A 1 196 ? -6.570 4.252 -10.530 1.00 91.25 196 ASN A C 1
ATOM 1548 O O . ASN A 1 196 ? -5.794 4.407 -9.577 1.00 91.25 196 ASN A O 1
ATOM 1552 N N . PRO A 1 197 ? -7.882 4.553 -10.430 1.00 89.00 197 PRO A N 1
ATOM 1553 C CA . PRO A 1 197 ? -8.513 5.023 -9.195 1.00 89.00 197 PRO A CA 1
ATOM 1554 C C . PRO A 1 197 ? -8.427 4.002 -8.055 1.00 89.00 197 PRO A C 1
ATOM 1556 O O . PRO A 1 197 ? -8.229 4.403 -6.906 1.00 89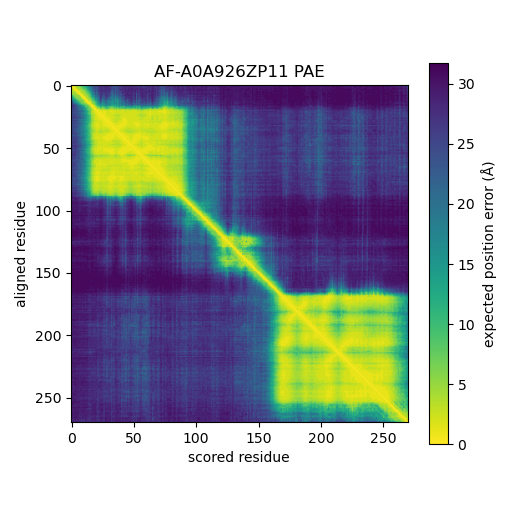.00 197 PRO A O 1
ATOM 1559 N N . ASP A 1 198 ? -8.485 2.711 -8.361 1.00 88.81 198 ASP A N 1
ATOM 1560 C CA . ASP A 1 198 ? -8.547 1.636 -7.368 1.00 88.81 198 ASP A CA 1
ATOM 1561 C C . ASP A 1 198 ? -7.163 1.182 -6.902 1.00 88.81 198 ASP A C 1
ATOM 1563 O O . ASP A 1 198 ? -7.040 0.480 -5.902 1.00 88.81 198 ASP A O 1
ATOM 1567 N N . ASN A 1 199 ? -6.095 1.617 -7.579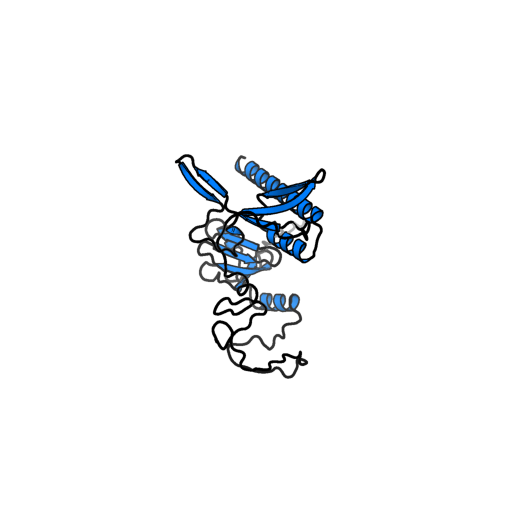 1.00 90.50 199 ASN A N 1
ATOM 1568 C CA . ASN A 1 199 ? -4.736 1.320 -7.148 1.00 90.50 199 ASN A CA 1
ATOM 1569 C C . ASN A 1 199 ? -4.264 2.347 -6.098 1.00 90.50 199 ASN A C 1
ATOM 1571 O O . ASN A 1 199 ? -3.951 3.488 -6.457 1.00 90.50 199 ASN A O 1
ATOM 1575 N N . PRO A 1 200 ? -4.117 1.977 -4.810 1.00 89.56 200 PRO A N 1
ATOM 1576 C CA . PRO A 1 200 ? -3.728 2.922 -3.766 1.00 89.56 200 PRO A CA 1
ATOM 1577 C C . PRO A 1 200 ? -2.329 3.511 -3.975 1.00 89.56 200 PRO A C 1
ATOM 1579 O O . PRO A 1 200 ? -2.075 4.626 -3.521 1.00 89.56 200 PRO A O 1
ATOM 1582 N N . THR A 1 201 ? -1.438 2.825 -4.698 1.00 92.12 201 THR A N 1
ATOM 1583 C CA . THR A 1 201 ? -0.068 3.302 -4.972 1.00 92.12 201 THR A CA 1
ATOM 1584 C C . THR A 1 201 ? -0.020 4.491 -5.934 1.00 92.12 201 THR A C 1
ATOM 1586 O O . THR A 1 201 ? 0.974 5.216 -5.980 1.00 92.12 201 THR A O 1
ATOM 1589 N N . HIS A 1 202 ? -1.107 4.743 -6.669 1.00 95.12 202 HIS A N 1
ATOM 1590 C CA . HIS A 1 202 ? -1.208 5.852 -7.617 1.00 95.12 202 HIS A CA 1
ATOM 1591 C C . HIS A 1 202 ? -1.553 7.194 -6.955 1.00 95.12 202 HIS A C 1
ATOM 1593 O O . HIS A 1 202 ? -1.544 8.235 -7.622 1.00 95.12 202 HIS A O 1
ATOM 1599 N N . TRP A 1 203 ? -1.824 7.186 -5.647 1.00 95.00 203 TRP A N 1
ATOM 1600 C CA . TRP A 1 203 ? -2.324 8.332 -4.895 1.00 95.00 203 TRP A CA 1
ATOM 1601 C C . TRP A 1 203 ? -1.482 8.600 -3.650 1.00 95.00 203 TRP A C 1
ATOM 1603 O O . TRP A 1 203 ? -0.919 7.694 -3.033 1.00 95.00 203 TRP A O 1
ATOM 1613 N N . ARG A 1 204 ? -1.418 9.869 -3.235 1.00 94.88 204 ARG A N 1
ATOM 1614 C CA . ARG A 1 204 ? -1.127 10.184 -1.837 1.00 94.88 204 ARG A CA 1
ATOM 1615 C C . ARG A 1 204 ? -2.415 10.022 -1.049 1.00 94.88 204 ARG A C 1
ATOM 1617 O O . ARG A 1 204 ? -3.500 10.302 -1.553 1.00 94.88 204 ARG A O 1
ATOM 1624 N N . TRP A 1 205 ? -2.272 9.615 0.201 1.00 95.81 205 TRP A N 1
ATOM 1625 C CA . TRP A 1 205 ? -3.402 9.399 1.086 1.00 95.81 205 TRP A CA 1
ATOM 1626 C C . TRP A 1 205 ? -3.340 10.354 2.261 1.00 95.81 205 TRP A C 1
ATOM 1628 O O . TRP A 1 205 ? -2.271 10.622 2.815 1.00 95.81 205 TRP A O 1
ATOM 1638 N N . GLY A 1 206 ? -4.491 10.903 2.609 1.00 96.12 206 GLY A N 1
ATOM 1639 C CA . GLY A 1 206 ? -4.696 11.731 3.782 1.00 96.12 206 GLY A CA 1
ATOM 1640 C C . GLY A 1 206 ? -5.900 11.235 4.565 1.00 96.12 206 GLY A C 1
ATOM 1641 O O . GLY A 1 206 ? -6.714 10.471 4.054 1.00 96.12 206 GLY A O 1
ATOM 1642 N N . PHE A 1 207 ? -6.007 11.670 5.811 1.00 96.25 207 PHE A N 1
ATOM 1643 C CA . PHE A 1 207 ? -7.163 11.421 6.660 1.00 96.25 207 PHE A CA 1
ATOM 1644 C C . PHE A 1 207 ? -7.669 12.750 7.204 1.00 96.25 207 PHE A C 1
ATOM 1646 O O . PHE A 1 207 ? -6.867 13.503 7.755 1.00 96.25 207 PHE A O 1
ATOM 1653 N N . ASN A 1 208 ? -8.947 13.075 7.037 1.00 95.75 208 ASN A N 1
ATOM 1654 C CA . ASN A 1 208 ? -9.534 14.311 7.555 1.00 95.75 208 ASN A CA 1
ATOM 1655 C C . ASN A 1 208 ? -10.692 14.020 8.517 1.00 95.75 208 ASN A C 1
ATOM 1657 O O . ASN A 1 208 ? -11.252 12.930 8.500 1.00 95.75 208 ASN A O 1
ATOM 1661 N N . TRP A 1 209 ? -10.995 14.968 9.401 1.00 94.25 209 TRP A N 1
ATOM 1662 C CA . TRP A 1 209 ? -12.142 14.911 10.306 1.00 94.25 209 TRP A CA 1
ATOM 1663 C C . TRP A 1 209 ? -12.535 16.317 10.759 1.00 94.25 209 TRP A C 1
ATOM 1665 O O . TRP A 1 209 ? -11.750 17.262 10.654 1.00 94.25 209 TRP A O 1
ATOM 1675 N N . GLU A 1 210 ? -13.741 16.452 11.302 1.00 90.81 210 GLU A N 1
ATOM 1676 C CA . GLU A 1 210 ? -14.180 17.671 11.976 1.00 90.81 210 GLU A CA 1
ATOM 1677 C C . GLU A 1 210 ? -14.068 17.507 13.495 1.00 90.81 210 GLU A C 1
ATOM 1679 O O . GLU A 1 210 ? -14.523 16.520 14.077 1.00 90.81 210 GLU A O 1
ATOM 1684 N N . GLU A 1 211 ? -13.476 18.496 14.153 1.00 91.19 211 GLU A N 1
ATOM 1685 C CA . GLU A 1 211 ? -13.347 18.560 15.605 1.00 91.19 211 GLU A CA 1
ATOM 1686 C C . GLU A 1 211 ? -13.999 19.846 16.110 1.00 91.19 211 GLU A C 1
ATOM 1688 O O . GLU A 1 211 ? -13.817 20.914 15.526 1.00 91.19 211 GLU A O 1
ATOM 1693 N N . LYS A 1 212 ? -14.765 19.757 17.200 1.00 89.88 212 LYS A N 1
ATOM 1694 C CA . LYS A 1 212 ? -15.373 20.934 17.823 1.00 89.88 212 LYS A CA 1
ATOM 1695 C C . LYS A 1 212 ? -14.407 21.517 18.854 1.00 89.88 212 LYS A C 1
ATOM 1697 O O . LYS A 1 212 ? -14.175 20.885 19.881 1.00 89.88 212 LYS A O 1
ATOM 1702 N N . VAL A 1 213 ? -13.873 22.704 18.583 1.00 90.12 213 VAL A N 1
ATOM 1703 C CA . VAL A 1 213 ? -12.916 23.426 19.435 1.00 90.12 213 VAL A CA 1
ATOM 1704 C C . VAL A 1 213 ? -13.534 24.774 19.789 1.00 90.12 213 VAL A C 1
ATOM 1706 O O . VAL A 1 213 ? -13.910 25.522 18.892 1.00 90.12 213 VAL A O 1
ATOM 1709 N N . ASP A 1 214 ? -13.690 25.059 21.083 1.00 91.81 214 ASP A N 1
ATOM 1710 C CA . ASP A 1 214 ? -14.281 26.308 21.597 1.00 91.81 214 ASP A CA 1
ATOM 1711 C C . ASP A 1 214 ? -15.681 26.624 21.041 1.00 91.81 214 ASP A C 1
ATOM 1713 O O . ASP A 1 214 ? -16.052 27.769 20.814 1.00 91.81 214 ASP A O 1
ATOM 1717 N N . GLY A 1 215 ? -16.485 25.586 20.798 1.00 90.94 215 GLY A N 1
ATOM 1718 C CA . GLY A 1 215 ? -17.833 25.744 20.250 1.00 90.94 215 GLY A CA 1
ATOM 1719 C C . GLY A 1 215 ? -17.904 25.748 18.718 1.00 90.94 215 GLY A C 1
ATOM 1720 O O . GLY A 1 215 ? -18.987 25.509 18.180 1.00 90.94 215 GLY A O 1
ATOM 1721 N N . GLU A 1 216 ? -16.776 25.902 18.022 1.00 92.06 216 GLU A N 1
ATOM 1722 C CA . GLU A 1 216 ? -16.690 25.957 16.559 1.00 92.06 216 GLU A CA 1
ATOM 1723 C C . GLU A 1 216 ? -16.205 24.635 15.953 1.00 92.06 216 GLU A C 1
ATOM 1725 O O . GLU A 1 216 ? -15.325 23.967 16.495 1.00 92.06 216 GLU A O 1
ATOM 1730 N N . TRP A 1 217 ? -16.756 24.254 14.799 1.00 88.50 217 TRP A N 1
ATOM 1731 C CA . TRP A 1 217 ? -16.274 23.099 14.039 1.00 88.50 217 TRP A CA 1
ATOM 1732 C C . TRP A 1 217 ? -15.050 23.484 13.214 1.00 88.50 217 TRP A C 1
ATOM 1734 O O . TRP A 1 217 ? -15.123 24.363 12.358 1.00 88.50 217 TRP A O 1
ATOM 1744 N N . LYS A 1 218 ? -13.930 22.804 13.453 1.00 91.44 218 LYS A N 1
ATOM 1745 C CA . LYS A 1 218 ? -12.680 22.987 12.717 1.00 91.44 218 LYS A CA 1
ATOM 1746 C C . LYS A 1 218 ? -12.337 21.713 11.957 1.00 91.44 218 LYS A C 1
ATOM 1748 O O . LYS A 1 218 ? -12.300 20.625 12.530 1.00 91.44 218 LYS A O 1
ATOM 1753 N N . GLY A 1 219 ? -12.048 21.868 10.668 1.00 91.06 219 GLY A N 1
ATOM 1754 C CA . GLY A 1 219 ? -11.495 20.800 9.845 1.00 91.06 219 GLY A CA 1
ATOM 1755 C C . GLY A 1 219 ? -10.056 20.502 10.257 1.00 91.06 219 GLY A C 1
ATOM 1756 O O . GLY A 1 219 ? -9.223 21.403 10.393 1.00 91.06 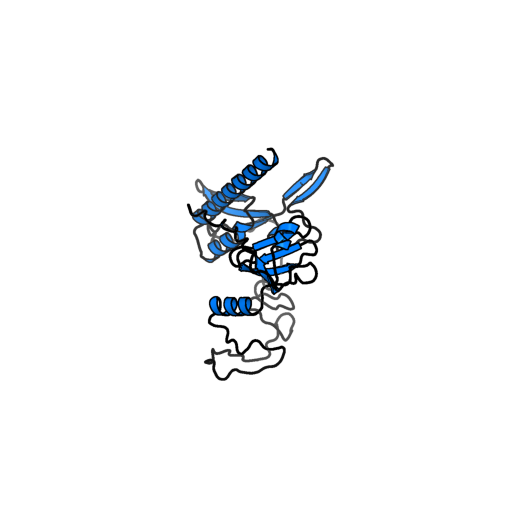219 GLY A O 1
ATOM 1757 N N . ARG A 1 220 ? -9.755 19.226 10.467 1.00 94.19 220 ARG A N 1
ATOM 1758 C CA . ARG A 1 220 ? -8.420 18.712 10.754 1.00 94.19 220 ARG A CA 1
ATOM 1759 C C . ARG A 1 220 ? -8.049 17.686 9.699 1.00 94.19 220 ARG A C 1
ATOM 1761 O O . ARG A 1 220 ? -8.905 16.987 9.166 1.00 94.19 220 ARG A O 1
ATOM 1768 N N . SER A 1 221 ? -6.760 17.584 9.405 1.00 94.19 221 SER A N 1
ATOM 1769 C CA . SER A 1 221 ? -6.259 16.599 8.454 1.00 94.19 221 SER A CA 1
ATOM 1770 C C . SER A 1 221 ? -4.868 16.110 8.824 1.00 94.19 221 SER A C 1
ATOM 1772 O O . SER A 1 221 ? -4.014 16.888 9.250 1.00 94.19 221 SER A O 1
ATOM 1774 N N . ILE A 1 222 ? -4.614 14.831 8.580 1.00 94.50 222 ILE A N 1
ATOM 1775 C CA . ILE A 1 222 ? -3.295 14.215 8.563 1.00 94.50 222 ILE A CA 1
ATOM 1776 C C . ILE A 1 222 ? -2.989 13.847 7.113 1.00 94.50 222 ILE A C 1
ATOM 1778 O O . ILE A 1 222 ? -3.539 12.889 6.581 1.00 94.50 222 ILE A O 1
ATOM 1782 N N . GLY A 1 223 ? -2.094 14.598 6.472 1.00 92.81 223 GLY A N 1
ATOM 1783 C CA . GLY A 1 223 ? -1.569 14.233 5.153 1.00 92.81 223 GLY A CA 1
ATOM 1784 C C . GLY A 1 223 ? -0.553 13.089 5.227 1.00 92.81 223 GLY A C 1
ATOM 1785 O O . GLY A 1 223 ? -0.039 12.773 6.306 1.00 92.81 223 GLY A O 1
ATOM 1786 N N . SER A 1 224 ? -0.206 12.518 4.075 1.00 90.88 224 SER A N 1
ATOM 1787 C CA . SER A 1 224 ? 0.820 11.474 3.922 1.00 90.88 224 SER A CA 1
ATOM 1788 C C . SER A 1 224 ? 0.626 10.273 4.858 1.00 90.88 224 SER A C 1
ATOM 1790 O O . SER A 1 224 ? 1.524 9.917 5.626 1.00 90.88 224 SER A O 1
ATOM 1792 N N . VAL A 1 225 ? -0.562 9.675 4.820 1.00 95.12 225 VAL A N 1
ATOM 1793 C CA . VAL A 1 225 ? -0.856 8.379 5.441 1.00 95.12 225 VAL A CA 1
ATOM 1794 C C . VAL A 1 225 ? -0.048 7.285 4.717 1.00 95.12 225 VAL A C 1
ATOM 1796 O O . VAL A 1 225 ? -0.042 7.263 3.484 1.00 95.12 225 VAL A O 1
ATOM 1799 N N . PRO A 1 226 ? 0.660 6.396 5.442 1.00 92.62 226 PRO A N 1
ATOM 1800 C CA . PRO A 1 226 ? 1.407 5.290 4.842 1.00 92.62 226 PRO A CA 1
ATOM 1801 C C . PRO A 1 226 ? 0.519 4.332 4.043 1.00 92.62 226 PRO A C 1
ATOM 1803 O O . PRO A 1 226 ? -0.555 3.971 4.514 1.00 92.62 226 PRO A O 1
ATOM 1806 N N . LEU A 1 227 ? 1.003 3.847 2.894 1.00 91.06 227 LEU A N 1
ATOM 1807 C CA . LEU A 1 227 ? 0.250 2.912 2.045 1.00 91.06 227 LEU A CA 1
ATOM 1808 C C . LEU A 1 227 ? -0.169 1.640 2.798 1.00 91.06 227 LEU A C 1
ATOM 1810 O O . LEU A 1 227 ? -1.339 1.275 2.780 1.00 91.06 227 LEU A O 1
ATOM 1814 N N . GLY A 1 228 ? 0.756 1.030 3.548 1.00 90.31 228 GLY A N 1
ATOM 1815 C CA . GLY A 1 228 ? 0.473 -0.169 4.349 1.00 90.31 228 GLY A CA 1
ATOM 1816 C C . GLY A 1 228 ? -0.522 0.046 5.498 1.00 90.31 228 GLY A C 1
ATOM 1817 O O . GLY A 1 228 ? -0.972 -0.918 6.102 1.00 90.31 228 GLY A O 1
ATOM 1818 N N . ALA A 1 229 ? -0.880 1.295 5.812 1.00 93.81 229 ALA A N 1
ATOM 1819 C CA . ALA A 1 229 ? -1.870 1.613 6.836 1.00 93.81 229 ALA A CA 1
ATOM 1820 C C . ALA A 1 229 ? -3.293 1.769 6.270 1.00 93.81 229 ALA A C 1
ATOM 1822 O O . ALA A 1 229 ? -4.242 1.772 7.047 1.00 93.81 229 ALA A O 1
ATOM 1823 N N . ILE A 1 230 ? -3.463 1.906 4.949 1.00 93.94 230 ILE A N 1
AT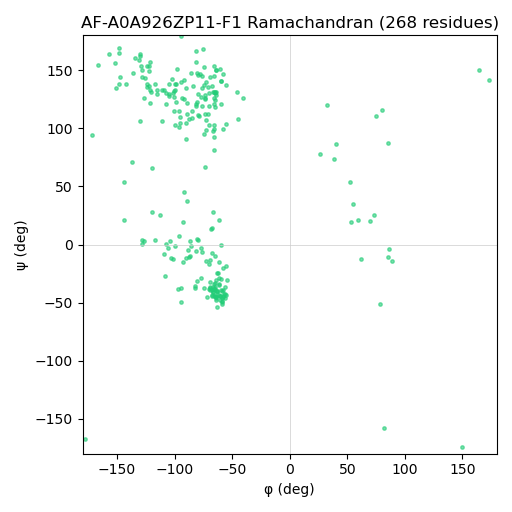OM 1824 C CA . ILE A 1 230 ? -4.752 2.260 4.327 1.00 93.94 230 ILE A CA 1
ATOM 1825 C C . ILE A 1 230 ? -5.809 1.186 4.574 1.00 93.94 230 ILE A C 1
ATOM 1827 O O . ILE A 1 230 ? -6.868 1.505 5.106 1.00 93.94 230 ILE A O 1
ATOM 1831 N N . ALA A 1 231 ? -5.502 -0.071 4.241 1.00 92.94 231 ALA A N 1
ATOM 1832 C CA . ALA A 1 231 ? -6.441 -1.183 4.392 1.00 92.94 231 ALA A CA 1
ATOM 1833 C C . ALA A 1 231 ? -6.888 -1.356 5.854 1.00 92.94 231 ALA A C 1
ATOM 1835 O O . ALA A 1 231 ? -8.066 -1.554 6.134 1.00 92.94 231 ALA A O 1
ATOM 1836 N N . LEU A 1 232 ? -5.958 -1.184 6.799 1.00 95.19 232 LEU A N 1
ATOM 1837 C CA . LEU A 1 232 ? -6.257 -1.248 8.229 1.00 95.19 232 LEU A CA 1
ATOM 1838 C C . LEU A 1 232 ? -7.178 -0.108 8.670 1.00 95.19 232 LEU A C 1
ATOM 1840 O O . LEU A 1 232 ? -8.142 -0.353 9.383 1.00 95.19 232 LEU A O 1
ATOM 1844 N N . ILE A 1 233 ? -6.931 1.126 8.221 1.00 94.88 233 ILE A N 1
ATOM 1845 C CA . ILE A 1 233 ? -7.801 2.268 8.545 1.00 94.88 233 ILE A CA 1
ATOM 1846 C C . ILE A 1 233 ? -9.206 2.055 7.975 1.00 94.88 233 ILE A C 1
ATOM 1848 O O . ILE A 1 233 ? -10.178 2.345 8.665 1.00 94.88 233 ILE A O 1
ATOM 1852 N N . GLN A 1 234 ? -9.327 1.526 6.754 1.00 94.31 234 GLN A N 1
ATOM 1853 C CA . GLN A 1 234 ? -10.626 1.184 6.166 1.00 94.31 234 GLN A CA 1
ATOM 1854 C C . GLN A 1 234 ? -11.356 0.121 7.001 1.00 94.31 234 GLN A C 1
ATOM 1856 O O . GLN A 1 234 ? -12.535 0.296 7.297 1.00 94.31 234 GLN A O 1
ATOM 1861 N N . SER A 1 235 ? -10.653 -0.925 7.456 1.00 95.62 235 SER A N 1
ATOM 1862 C CA . SER A 1 235 ? -11.216 -1.928 8.378 1.00 95.62 235 SER A CA 1
ATOM 1863 C C . SER A 1 235 ? -11.703 -1.285 9.675 1.00 95.62 235 SER A C 1
ATOM 1865 O O . SER A 1 235 ? -12.854 -1.461 10.057 1.00 95.62 235 SER A O 1
ATOM 1867 N N . MET A 1 236 ? -10.876 -0.433 10.295 1.00 94.94 236 MET A N 1
ATOM 1868 C CA . MET A 1 236 ? -11.236 0.298 11.515 1.00 94.94 236 MET A CA 1
ATOM 1869 C C . MET A 1 236 ? -12.489 1.166 11.321 1.00 94.94 236 MET A C 1
ATOM 1871 O O . MET A 1 236 ? -13.333 1.242 12.211 1.00 94.94 236 MET A O 1
ATOM 1875 N N . GLN A 1 237 ? -12.639 1.815 10.162 1.00 93.06 237 GLN A N 1
ATOM 1876 C CA . GLN A 1 237 ? -13.838 2.597 9.843 1.00 93.06 237 GLN A CA 1
ATOM 1877 C C . GLN A 1 237 ? -15.085 1.712 9.703 1.00 93.06 237 GLN A C 1
ATOM 1879 O O . GLN A 1 237 ? -16.146 2.091 10.202 1.00 93.06 237 GLN A O 1
ATOM 1884 N N . ASN A 1 238 ? -14.955 0.547 9.064 1.00 92.62 238 ASN A N 1
ATOM 1885 C CA . ASN A 1 238 ? -16.049 -0.408 8.866 1.00 92.62 238 ASN A CA 1
ATOM 1886 C C . ASN A 1 238 ? -16.486 -1.070 10.180 1.00 92.62 238 ASN A C 1
ATOM 1888 O O . ASN A 1 238 ? -17.676 -1.265 10.410 1.00 92.62 238 ASN A O 1
ATOM 1892 N N . GLU A 1 239 ? -15.534 -1.355 11.064 1.00 94.31 239 GLU A N 1
ATOM 1893 C CA . GLU A 1 239 ? -15.767 -1.912 12.401 1.00 94.31 239 GLU A CA 1
ATOM 1894 C C . GLU A 1 239 ? -16.299 -0.871 13.401 1.00 94.31 239 GLU A C 1
ATOM 1896 O O . GLU A 1 239 ? -16.670 -1.212 14.522 1.00 94.31 239 GLU A O 1
ATOM 1901 N N . GLY A 1 240 ? -16.357 0.409 13.015 1.00 92.12 240 GLY A N 1
ATOM 1902 C CA . GLY A 1 240 ? -16.848 1.481 13.880 1.00 92.12 240 GLY A CA 1
ATOM 1903 C C . GLY A 1 240 ? -15.887 1.861 15.009 1.00 92.12 240 GLY A C 1
ATOM 1904 O O . GLY A 1 240 ? -16.330 2.381 16.034 1.00 92.12 240 GLY A O 1
ATOM 1905 N N . VAL A 1 241 ? -14.584 1.629 14.825 1.00 93.75 241 VAL A N 1
ATOM 1906 C CA . VAL A 1 241 ? -13.531 2.045 15.763 1.00 93.75 241 VAL A CA 1
ATOM 1907 C C . VAL A 1 241 ? -13.576 3.562 15.971 1.00 93.75 241 VAL A C 1
ATOM 1909 O O . VAL A 1 241 ? -13.918 4.328 15.062 1.00 93.75 241 VAL A O 1
ATOM 1912 N N . SER A 1 242 ? -13.233 4.018 17.179 1.00 94.31 242 SER A N 1
ATOM 1913 C CA . SER A 1 242 ? -13.320 5.437 17.519 1.00 94.31 242 SER A CA 1
ATOM 1914 C C . SER A 1 242 ? -12.373 6.300 16.676 1.00 94.31 242 SER A C 1
ATOM 1916 O O . SER A 1 242 ? -11.287 5.881 16.256 1.00 94.31 242 SER A O 1
ATOM 1918 N N . LEU A 1 243 ? -12.773 7.554 16.442 1.00 93.69 243 LEU A N 1
ATOM 1919 C CA . LEU A 1 243 ? -11.975 8.518 15.685 1.00 93.69 243 LEU A CA 1
ATOM 1920 C C . LEU A 1 243 ? -10.590 8.709 16.324 1.00 93.69 243 LEU A C 1
ATOM 1922 O O . LEU A 1 243 ? -9.577 8.765 15.625 1.00 93.69 243 LEU A O 1
ATOM 1926 N N . GLU A 1 244 ? -10.543 8.813 17.648 1.00 94.50 244 GLU A N 1
ATOM 1927 C CA . GLU A 1 244 ? -9.332 9.037 18.428 1.00 94.50 244 GLU A CA 1
ATOM 1928 C C . GLU A 1 244 ? -8.340 7.876 18.276 1.00 94.50 244 GLU A C 1
ATOM 1930 O O . GLU A 1 244 ? -7.135 8.104 18.115 1.00 94.50 244 GLU A O 1
ATOM 1935 N N . GLU A 1 245 ? -8.833 6.636 18.251 1.00 95.19 245 GLU A N 1
ATOM 1936 C CA . GLU A 1 245 ? -8.014 5.443 18.026 1.00 95.19 245 GLU A CA 1
ATOM 1937 C C . GLU A 1 245 ? -7.462 5.388 16.602 1.00 95.19 245 GLU A C 1
ATOM 1939 O O . GLU A 1 245 ? -6.265 5.136 16.429 1.00 95.19 245 GLU A O 1
ATOM 1944 N N . ILE A 1 246 ? -8.285 5.700 15.594 1.00 95.81 246 ILE A N 1
ATOM 1945 C CA . ILE A 1 246 ? -7.850 5.788 14.190 1.00 95.81 246 ILE A CA 1
ATOM 1946 C C . ILE A 1 246 ? -6.766 6.865 14.036 1.00 95.81 246 ILE A C 1
ATOM 1948 O O . ILE A 1 246 ? -5.698 6.611 13.474 1.00 95.81 246 ILE A O 1
ATOM 1952 N N . ILE A 1 247 ? -6.981 8.060 14.595 1.00 95.62 247 ILE A N 1
ATOM 1953 C CA . ILE A 1 247 ? -5.995 9.152 14.586 1.00 95.62 247 ILE A CA 1
ATOM 1954 C C . ILE A 1 247 ? -4.695 8.715 15.273 1.00 95.62 247 ILE A C 1
ATOM 1956 O O . ILE A 1 247 ? -3.599 8.960 14.753 1.00 95.62 247 ILE A O 1
ATOM 1960 N N . GLY A 1 248 ? -4.799 8.073 16.439 1.00 96.81 248 GLY A N 1
ATOM 1961 C CA . GLY A 1 248 ? -3.656 7.559 17.189 1.00 96.81 248 GLY A CA 1
ATOM 1962 C C . GLY A 1 248 ? -2.861 6.528 16.390 1.00 96.81 248 GLY A C 1
ATOM 1963 O O . GLY A 1 248 ? -1.631 6.608 16.327 1.00 96.81 248 GLY A O 1
ATOM 1964 N N . PHE A 1 249 ? -3.555 5.603 15.726 1.00 96.75 249 PHE A N 1
ATOM 1965 C CA . PHE A 1 249 ? -2.957 4.611 14.838 1.00 96.75 249 PHE A CA 1
ATOM 1966 C C . PHE A 1 249 ? -2.186 5.270 13.689 1.00 96.75 249 PHE A C 1
ATOM 1968 O O . PHE A 1 249 ? -0.995 4.999 13.521 1.00 96.75 249 PHE A O 1
ATOM 1975 N N . ILE A 1 250 ? -2.812 6.203 12.963 1.00 96.19 250 ILE A N 1
ATOM 1976 C CA . ILE A 1 250 ? -2.180 6.902 11.833 1.00 96.19 250 ILE A CA 1
ATOM 1977 C C . ILE A 1 250 ? -0.911 7.632 12.282 1.00 96.19 250 ILE A C 1
ATOM 1979 O O . ILE A 1 250 ? 0.128 7.556 11.620 1.00 96.19 250 ILE A O 1
ATOM 1983 N N . ARG A 1 251 ? -0.960 8.333 13.423 1.00 95.19 251 ARG A N 1
ATOM 1984 C CA . ARG A 1 251 ? 0.205 9.051 13.964 1.00 95.19 251 ARG A CA 1
ATOM 1985 C C . ARG A 1 251 ? 1.364 8.102 14.275 1.00 95.19 251 ARG A C 1
ATOM 1987 O O . ARG A 1 251 ? 2.494 8.400 13.889 1.00 95.19 251 ARG A O 1
ATOM 1994 N N . ARG A 1 252 ? 1.097 6.948 14.900 1.00 94.00 252 ARG A N 1
ATOM 1995 C CA . ARG A 1 252 ? 2.121 5.921 15.175 1.00 94.00 252 ARG A CA 1
ATOM 1996 C C . ARG A 1 252 ? 2.696 5.322 13.891 1.00 94.00 252 ARG A C 1
ATOM 1998 O O . ARG A 1 252 ? 3.915 5.216 13.769 1.00 94.00 252 ARG A O 1
ATOM 2005 N N . ALA A 1 253 ? 1.846 4.997 12.918 1.00 91.81 253 ALA A N 1
ATOM 2006 C CA . ALA A 1 253 ? 2.272 4.453 11.629 1.00 91.81 253 ALA A CA 1
ATOM 2007 C C . ALA A 1 253 ? 3.221 5.412 10.887 1.00 91.81 253 ALA A C 1
ATOM 2009 O O . ALA A 1 253 ? 4.240 4.994 10.340 1.00 91.81 253 ALA A O 1
ATOM 2010 N N . LYS A 1 254 ? 2.942 6.721 10.933 1.00 87.88 254 LYS A N 1
ATOM 2011 C CA . LYS A 1 254 ? 3.821 7.742 10.345 1.00 87.88 254 LYS A CA 1
ATOM 2012 C C . LYS A 1 254 ? 5.178 7.843 11.036 1.00 87.88 254 LYS A C 1
ATOM 2014 O O . LYS A 1 254 ? 6.175 8.059 10.355 1.00 87.88 254 LYS A O 1
ATOM 2019 N N . LEU A 1 255 ? 5.226 7.708 12.361 1.00 87.94 255 LEU A N 1
ATOM 2020 C CA . LEU A 1 255 ? 6.491 7.725 13.099 1.00 87.94 255 LEU A CA 1
ATOM 2021 C C . LEU A 1 255 ? 7.358 6.520 12.727 1.00 87.94 255 LEU A C 1
ATOM 2023 O O . LEU A 1 255 ? 8.534 6.700 12.430 1.00 87.94 255 LEU A O 1
ATOM 2027 N N . LYS A 1 256 ? 6.768 5.320 12.647 1.00 81.00 256 LYS A N 1
ATOM 2028 C CA . LYS A 1 256 ? 7.484 4.104 12.233 1.00 81.00 256 LYS A CA 1
ATOM 2029 C C . LYS A 1 256 ? 8.134 4.261 10.853 1.00 81.00 256 LYS A C 1
ATOM 2031 O O . LYS A 1 256 ? 9.298 3.907 10.701 1.00 81.00 256 LYS A O 1
ATOM 2036 N N . ASN A 1 257 ? 7.419 4.861 9.896 1.00 74.81 257 ASN A N 1
ATOM 2037 C CA . ASN A 1 257 ? 7.963 5.126 8.561 1.00 74.81 257 ASN A CA 1
ATOM 2038 C C . ASN A 1 257 ? 9.126 6.127 8.560 1.00 74.81 257 ASN A C 1
ATOM 2040 O O . ASN A 1 257 ? 10.083 5.935 7.815 1.00 74.81 257 ASN A O 1
ATOM 2044 N N . LYS A 1 258 ? 9.078 7.170 9.398 1.00 72.69 258 LYS A N 1
ATOM 2045 C CA . LYS A 1 258 ? 10.198 8.119 9.512 1.00 72.69 258 LYS A CA 1
ATOM 2046 C C . LYS A 1 258 ? 11.463 7.446 10.042 1.00 72.69 258 LYS A C 1
ATOM 2048 O O . LYS A 1 258 ? 12.527 7.617 9.463 1.00 72.69 258 LYS A O 1
ATOM 2053 N N . PHE A 1 259 ? 11.335 6.627 11.089 1.00 69.81 259 PHE A N 1
ATOM 2054 C CA . PHE A 1 259 ? 12.481 5.909 11.655 1.00 69.81 259 PHE A CA 1
ATOM 2055 C C . PHE A 1 259 ? 13.081 4.882 10.687 1.00 69.81 259 PHE A C 1
ATOM 2057 O O . PHE A 1 259 ? 14.292 4.675 10.697 1.00 69.81 259 PHE A O 1
ATOM 2064 N N . SER A 1 260 ? 12.268 4.240 9.839 1.00 62.81 260 SER A N 1
ATOM 2065 C CA . SER A 1 260 ? 12.802 3.357 8.796 1.00 62.81 260 SER A CA 1
ATOM 2066 C C . SER A 1 260 ? 13.543 4.123 7.699 1.00 62.81 260 SER A C 1
ATOM 2068 O O . SER A 1 260 ? 14.585 3.659 7.251 1.00 62.81 260 SER A O 1
ATOM 2070 N N . GLU A 1 261 ? 13.046 5.296 7.300 1.00 61.41 261 GLU A N 1
ATOM 2071 C CA . GLU A 1 261 ? 13.659 6.121 6.249 1.00 61.41 261 GLU A CA 1
ATOM 2072 C C . GLU A 1 261 ? 15.016 6.688 6.712 1.00 61.41 261 GLU A C 1
ATOM 2074 O O . GLU A 1 261 ? 16.021 6.539 6.021 1.00 61.41 261 GLU A O 1
ATOM 2079 N N . GLU A 1 262 ? 15.094 7.199 7.947 1.00 67.50 262 GLU A N 1
ATOM 2080 C CA . GLU A 1 262 ? 16.341 7.703 8.546 1.00 67.50 262 GLU A CA 1
ATOM 2081 C C . GLU A 1 262 ? 17.393 6.601 8.763 1.00 67.50 262 GLU A C 1
ATOM 2083 O O . GLU A 1 262 ? 18.589 6.828 8.565 1.00 67.50 262 GLU A O 1
ATOM 2088 N N . LYS A 1 263 ? 16.968 5.384 9.133 1.00 55.56 263 LYS A N 1
ATOM 2089 C CA . LYS A 1 263 ? 17.878 4.241 9.302 1.00 55.56 263 LYS A CA 1
ATOM 2090 C C . LYS A 1 263 ? 18.479 3.788 7.968 1.00 55.56 263 LYS A C 1
ATOM 2092 O O . LYS A 1 263 ? 19.661 3.456 7.928 1.00 55.56 263 LYS A O 1
ATOM 2097 N N . CYS A 1 264 ? 17.701 3.796 6.885 1.00 53.38 264 CYS A N 1
ATOM 2098 C CA . CYS A 1 264 ? 18.203 3.495 5.543 1.00 53.38 264 CYS A CA 1
ATOM 2099 C C . CYS A 1 264 ? 19.185 4.569 5.047 1.00 53.38 264 CYS A C 1
ATOM 2101 O O . CYS A 1 264 ? 20.235 4.230 4.503 1.00 53.38 264 CYS A O 1
ATOM 2103 N N . ASP A 1 265 ? 18.902 5.849 5.293 1.00 58.94 265 ASP A N 1
ATOM 2104 C CA . ASP A 1 265 ? 19.794 6.951 4.915 1.00 58.94 265 ASP A CA 1
ATOM 2105 C C . ASP A 1 265 ? 21.125 6.943 5.679 1.00 58.94 265 ASP A C 1
ATOM 2107 O O . ASP A 1 265 ? 22.156 7.317 5.118 1.00 58.94 265 ASP A O 1
ATOM 2111 N N . ALA A 1 266 ? 21.122 6.516 6.946 1.00 58.31 266 ALA A N 1
ATOM 2112 C CA . ALA A 1 266 ? 22.339 6.376 7.744 1.00 58.31 266 ALA A CA 1
ATOM 2113 C C . ALA A 1 266 ? 23.235 5.230 7.249 1.00 58.31 266 ALA A C 1
ATOM 2115 O O . ALA A 1 266 ? 24.455 5.367 7.253 1.00 58.31 266 ALA A O 1
ATOM 2116 N N . ILE A 1 267 ? 22.638 4.127 6.784 1.00 61.72 267 ILE A N 1
ATOM 2117 C CA . ILE A 1 267 ? 23.372 2.990 6.209 1.00 61.72 267 ILE A CA 1
ATOM 2118 C C . ILE A 1 267 ? 23.978 3.361 4.848 1.00 61.72 267 ILE A C 1
ATOM 2120 O O . ILE A 1 267 ? 25.111 2.998 4.575 1.00 61.72 267 ILE A O 1
ATOM 2124 N N . ASN A 1 268 ? 23.274 4.140 4.022 1.00 49.00 268 ASN A N 1
ATOM 2125 C CA . ASN A 1 268 ? 23.752 4.531 2.688 1.00 49.00 268 ASN A CA 1
ATOM 2126 C C . ASN A 1 268 ? 24.825 5.643 2.689 1.00 49.00 268 ASN A C 1
ATOM 2128 O O . ASN A 1 268 ? 25.289 6.038 1.619 1.00 49.00 268 ASN A O 1
ATOM 2132 N N . ARG A 1 269 ? 25.188 6.196 3.856 1.00 54.78 269 ARG A N 1
ATOM 2133 C CA . ARG A 1 269 ? 26.254 7.210 4.006 1.00 54.78 269 ARG A CA 1
ATOM 2134 C C . ARG A 1 269 ? 27.519 6.694 4.700 1.00 54.78 269 ARG A C 1
ATOM 2136 O O . ARG A 1 269 ? 28.479 7.459 4.779 1.00 54.78 269 ARG A O 1
ATOM 2143 N N . ALA A 1 270 ? 27.493 5.476 5.236 1.00 47.06 270 ALA A N 1
ATOM 2144 C CA . ALA A 1 270 ? 28.647 4.811 5.841 1.00 47.06 270 ALA A CA 1
ATOM 2145 C C . ALA A 1 270 ? 29.380 3.966 4.792 1.00 47.06 270 ALA A C 1
ATOM 2147 O O . ALA A 1 270 ? 30.624 3.897 4.886 1.00 47.06 270 ALA A O 1
#

Nearest PDB structures (foldseek):
  8xcj-assembly1_F  TM=3.007E-01  e=3.961E+00  Escherichia phage Lambda
  2ltj-assembly1_A  TM=2.633E-01  e=8.576E+00  Streptococcus pneumoniae
  9c3c-assembly1_d  TM=1.252E-01  e=3.123E+00  Oryctolagus cuniculus

Secondary structure (DSSP, 8-state):
-PPPPP--------S--SPPBP-TTT--TT-EEE-TT--EEEEEEE-SSEEEEE-SS-EEEEETTTSHHHHHT-EEPPHHHHHHHHHHH-TTS-TTS-S-SS-----TTS--------------TTT--SS-EETTEETTT---TTTTS--S----S-----S------EEEEE-EEEE-TTS-EEEES--SSS--TT-GGGSEEEEEEEEEETTEEEEEEE----HHHHHHHHHHHHTT--HHHHHHHHHHHHHHHHHHHHHHHHHTT-

Solvent-accessible surface area (backbone atoms only — not comparable to full-atom values): 17472 Å² total; per-residue (Å²): 135,88,80,81,82,84,82,79,82,80,75,82,74,78,89,74,84,85,60,52,67,61,41,89,88,68,59,41,58,77,37,48,30,26,43,86,82,69,49,64,28,32,26,70,40,58,67,88,63,28,37,31,35,37,47,91,83,53,75,48,77,49,36,62,82,84,37,43,76,62,44,70,47,25,27,43,48,57,67,70,60,56,53,50,50,46,51,77,75,41,88,78,68,68,84,82,71,84,70,81,83,94,75,94,80,85,67,96,82,61,82,84,73,86,77,84,81,79,90,65,94,64,52,40,94,87,74,61,47,75,72,56,83,48,102,75,29,30,83,82,81,68,48,36,90,68,68,78,78,73,83,85,82,82,90,79,82,89,80,84,78,84,87,76,83,66,68,66,55,45,79,44,78,45,73,50,76,41,75,45,97,88,68,49,77,46,58,34,45,82,64,88,75,81,76,56,86,86,44,70,79,55,38,36,32,28,39,36,35,60,43,76,55,97,88,42,82,41,84,46,72,46,71,72,49,54,75,91,47,47,69,56,52,52,49,38,58,74,72,62,54,54,55,68,57,53,52,52,49,52,54,52,54,45,51,55,55,50,58,54,53,54,54,53,56,56,60,78,73,110

Sequence (270 aa):
MQRSPLIESSTLTPCVENQSPVTRANAKAGTYIIDNSESLGIIKQNLGFGFVVDWFSSEFTYNWERDDQIIAGLAIAPQHLVEKFLEDNHPQLCTRCLKVVDREYTCDKCPPMQCTQQTQDVHCPSCESPLIKLDDGCGVCGWTPENFLEETEPQPEAVQKPKGRQRKGCLYRYIENKKLKNGTIASYPRVIGDRNPDNPTHWRWGFNWEEKVDGEWKGRSIGSVPLGAIALIQSMQNEGVSLEEIIGFIRRAKLKNKFSEEKCDAINRA

Foldseek 3Di:
DDDDDDDDDPDPDPPPPDFAADDLVQLAFQFWKAFLVRQIWGFHDDPSQWTWIDSVVDIDIGGCVPCVVRSRRMTGDDPVSVVVVCCVPPVDPDPVPPDDDDDDDDDPPDDDPDPDDDDDQDADPPPRHRDDDDVAADPPPRDGPVVVPPPDDDDDDDDDDDDPQPQDKDKDWDWDWDQDPVRDIDIPPDDDDDDDPPDLRSTWMKIWGWDQDPNDTDIDMDTRQDPVCVVVLVVCSVVVPDPVVSVVVSVVNVVVVVVVVVVVVVVVVD